Protein AF-A0A0R3PF23-F1 (afdb_monomer_lite)

Sequence (185 aa):
MGGIADYIHELRRAACEELWNVGVIRLANSIKLSGIKKDTVTMHSVALAGHIGPDGTCKGITYSDQFGSWHEVIVQATTKISLKQMKASADTENDQIHMPGGLVCKWSAETCIDFEAGEAYWRKVPINRCSPQRHAVIYEGLAVILNTTHEDPLQPPSIIHTVVQDDKVFALRRTGPYQGCAIPA

Secondary structure (DSSP, 8-state):
------------HHHHHHHHHHSEEE-GGG-EEE-PPTTEEEEEEEEEESEE-TTS-EE-EEEEETTEEEEEE-EEEEEEEEE-----EEETTTTEEE-TTS-EEEGGG-EEEETTTEEEE-------TT-GGG---S--S--EEEEE--SSTTSPPEEEEEEEETTEEEEEE--S---S-----

Organism: Angiostrongylus costaricensis (NCBI:txid334426)

pLDDT: mean 83.04, std 11.9, range [41.88, 95.31]

Structure (mmCIF, N/CA/C/O backbone):
data_AF-A0A0R3PF23-F1
#
_entry.id   AF-A0A0R3PF23-F1
#
loop_
_atom_site.group_PDB
_atom_site.id
_atom_site.type_symbol
_atom_site.label_atom_id
_atom_site.label_alt_id
_atom_site.label_comp_id
_atom_site.label_asym_id
_atom_site.label_entity_id
_atom_site.label_seq_id
_atom_site.pdbx_PDB_ins_code
_atom_site.Cartn_x
_atom_site.Cartn_y
_atom_site.Cartn_z
_atom_site.occupancy
_atom_site.B_iso_or_equiv
_atom_site.auth_seq_id
_atom_site.auth_comp_id
_atom_site.auth_asym_id
_atom_site.auth_atom_id
_atom_site.pdbx_PDB_model_num
ATOM 1 N N . MET A 1 1 ? 32.614 0.980 -19.969 1.00 44.72 1 MET A N 1
ATOM 2 C CA . MET A 1 1 ? 32.469 0.643 -18.536 1.00 44.72 1 MET A CA 1
ATOM 3 C C . MET A 1 1 ? 31.004 0.331 -18.295 1.00 44.72 1 MET A C 1
ATOM 5 O O . MET A 1 1 ? 30.180 1.161 -18.648 1.00 44.72 1 MET A O 1
ATOM 9 N N . GLY A 1 2 ? 30.680 -0.866 -17.805 1.00 62.19 2 GLY A N 1
ATOM 10 C CA . GLY A 1 2 ? 29.320 -1.204 -17.372 1.00 62.19 2 GLY A CA 1
ATOM 11 C C . GLY A 1 2 ? 29.137 -0.825 -15.904 1.00 62.19 2 GLY A C 1
ATOM 12 O O . GLY A 1 2 ? 30.072 -0.986 -15.122 1.00 62.19 2 GLY A O 1
ATOM 13 N N . GLY A 1 3 ? 27.970 -0.292 -15.549 1.00 72.81 3 GLY A N 1
ATOM 14 C CA . GLY A 1 3 ? 27.576 -0.020 -14.167 1.00 72.81 3 GLY A CA 1
ATOM 15 C C . GLY A 1 3 ? 26.495 -1.003 -13.732 1.00 72.81 3 GLY A C 1
ATOM 16 O O . GLY A 1 3 ? 25.624 -1.343 -14.530 1.00 72.81 3 GLY A O 1
ATOM 17 N N . ILE A 1 4 ? 26.558 -1.464 -12.485 1.00 81.44 4 ILE A N 1
ATOM 18 C CA . ILE A 1 4 ? 25.478 -2.219 -11.844 1.00 81.44 4 ILE A CA 1
ATOM 19 C C . ILE A 1 4 ? 24.974 -1.362 -10.691 1.00 81.44 4 ILE A C 1
ATOM 21 O O . ILE A 1 4 ? 25.773 -0.876 -9.891 1.00 81.44 4 ILE A O 1
ATOM 25 N N . ALA A 1 5 ? 23.662 -1.184 -10.620 1.00 83.94 5 ALA A N 1
ATOM 26 C CA . ALA A 1 5 ? 22.991 -0.502 -9.529 1.00 83.94 5 ALA A CA 1
ATOM 27 C C . ALA A 1 5 ? 21.798 -1.346 -9.077 1.00 83.94 5 ALA A C 1
ATOM 29 O O . ALA A 1 5 ? 21.119 -1.958 -9.902 1.00 83.94 5 ALA A O 1
ATOM 30 N N . ASP A 1 6 ? 21.559 -1.359 -7.770 1.00 84.62 6 ASP A N 1
ATOM 31 C CA . ASP A 1 6 ? 20.376 -1.946 -7.150 1.00 84.62 6 ASP A CA 1
ATOM 32 C C . ASP A 1 6 ? 19.778 -0.901 -6.207 1.00 84.62 6 ASP A C 1
ATOM 34 O O . ASP A 1 6 ? 20.505 -0.236 -5.463 1.00 84.62 6 ASP A O 1
ATOM 38 N N . TYR A 1 7 ? 18.469 -0.695 -6.294 1.00 83.94 7 TYR A N 1
ATOM 39 C CA . TYR A 1 7 ? 17.755 0.280 -5.483 1.00 83.94 7 TYR A CA 1
ATOM 40 C C . TYR A 1 7 ? 16.268 -0.063 -5.386 1.00 83.94 7 TYR A C 1
ATOM 42 O O . TYR A 1 7 ? 15.670 -0.670 -6.276 1.00 83.94 7 TYR A O 1
ATOM 50 N N . ILE A 1 8 ? 15.655 0.377 -4.288 1.00 84.75 8 ILE A N 1
ATOM 51 C CA . ILE A 1 8 ? 14.213 0.271 -4.073 1.00 84.75 8 ILE A CA 1
ATOM 52 C C . ILE A 1 8 ? 13.533 1.437 -4.787 1.00 84.75 8 ILE A C 1
ATOM 54 O O . ILE A 1 8 ? 13.922 2.592 -4.623 1.00 84.75 8 ILE A O 1
ATOM 58 N N . HIS A 1 9 ? 12.506 1.130 -5.576 1.00 84.25 9 HIS A N 1
ATOM 59 C CA . HIS A 1 9 ? 11.670 2.138 -6.212 1.00 84.25 9 HIS A CA 1
ATOM 60 C C . HIS A 1 9 ? 10.389 2.341 -5.398 1.00 84.25 9 HIS A C 1
ATOM 62 O O . HIS A 1 9 ? 9.553 1.440 -5.327 1.00 84.25 9 HIS A O 1
ATOM 68 N N . GLU A 1 10 ? 10.249 3.515 -4.786 1.00 84.50 10 GLU A N 1
ATOM 69 C CA . GLU A 1 10 ? 9.059 3.885 -4.014 1.00 84.50 10 GLU A CA 1
ATOM 70 C C . GLU A 1 10 ? 7.852 4.119 -4.935 1.00 84.50 10 GLU A C 1
ATOM 72 O O . GLU A 1 10 ? 7.908 4.881 -5.907 1.00 84.50 10 GLU A O 1
ATOM 77 N N . LEU A 1 11 ? 6.733 3.477 -4.607 1.00 85.38 11 LEU A N 1
ATOM 78 C CA . LEU A 1 11 ? 5.456 3.575 -5.296 1.00 85.38 11 LEU A CA 1
ATOM 79 C C . LEU A 1 11 ? 4.483 4.432 -4.499 1.00 85.38 11 LEU A C 1
ATOM 81 O O . LEU A 1 11 ? 3.795 3.974 -3.592 1.00 85.38 11 LEU A O 1
ATOM 85 N N . ARG A 1 12 ? 4.280 5.661 -4.962 1.00 88.75 12 ARG A N 1
ATOM 86 C CA . ARG A 1 12 ? 3.231 6.537 -4.425 1.00 88.75 12 ARG A CA 1
ATOM 87 C C . ARG A 1 12 ? 1.868 5.828 -4.372 1.00 88.75 12 ARG A C 1
ATOM 89 O O . ARG A 1 12 ? 1.548 5.017 -5.244 1.00 88.75 12 ARG A O 1
ATOM 96 N N . ARG A 1 13 ? 1.016 6.234 -3.421 1.00 91.25 13 ARG A N 1
ATOM 97 C CA . ARG A 1 13 ? -0.326 5.669 -3.159 1.00 91.25 13 ARG A CA 1
ATOM 98 C C . ARG A 1 13 ? -1.098 5.275 -4.415 1.00 91.25 13 ARG A C 1
ATOM 100 O O . ARG A 1 13 ? -1.562 4.148 -4.500 1.00 91.25 13 ARG A O 1
ATOM 107 N N . ALA A 1 14 ? -1.217 6.181 -5.385 1.00 91.62 14 ALA A N 1
ATOM 108 C CA . ALA A 1 14 ? -1.987 5.931 -6.603 1.00 91.62 14 ALA A CA 1
ATOM 109 C C . ALA A 1 14 ? -1.444 4.743 -7.421 1.00 91.62 14 ALA A C 1
ATOM 111 O O . ALA A 1 14 ? -2.222 3.925 -7.903 1.00 91.62 14 ALA A O 1
ATOM 112 N N . ALA A 1 15 ? -0.119 4.617 -7.537 1.00 91.38 15 ALA A N 1
ATOM 113 C CA . ALA A 1 15 ? 0.517 3.499 -8.228 1.00 91.38 15 ALA A CA 1
ATOM 114 C C . ALA A 1 15 ? 0.370 2.192 -7.436 1.00 91.38 15 ALA A C 1
ATOM 116 O O . ALA A 1 15 ? 0.102 1.148 -8.026 1.00 91.38 15 ALA A O 1
ATOM 117 N N . CYS A 1 16 ? 0.480 2.248 -6.104 1.00 91.56 16 CYS A N 1
ATOM 118 C CA . CYS A 1 16 ? 0.229 1.091 -5.245 1.00 91.56 16 CYS A CA 1
ATOM 119 C C . CYS A 1 16 ? -1.236 0.620 -5.338 1.00 91.56 16 CYS A C 1
ATOM 121 O O . CYS A 1 16 ? -1.499 -0.574 -5.466 1.00 91.56 16 CYS A O 1
ATOM 123 N N . GLU A 1 17 ? -2.203 1.541 -5.368 1.00 92.25 17 GLU A N 1
ATOM 124 C CA . GLU A 1 17 ? -3.622 1.218 -5.544 1.00 92.25 17 GLU A CA 1
ATOM 125 C C . GLU A 1 17 ? -3.941 0.684 -6.948 1.00 92.25 17 GLU A C 1
ATOM 127 O O . GLU A 1 17 ? -4.754 -0.232 -7.075 1.00 92.25 17 GLU A O 1
ATOM 132 N N . GLU A 1 18 ? -3.317 1.208 -8.006 1.00 92.81 18 GLU A N 1
ATOM 133 C CA . GLU A 1 18 ? -3.457 0.652 -9.358 1.00 92.81 18 GLU A CA 1
ATOM 134 C C . GLU A 1 18 ? -2.885 -0.769 -9.427 1.00 92.81 18 GLU A C 1
ATOM 136 O O . GLU A 1 18 ? -3.543 -1.681 -9.934 1.00 92.81 18 GLU A O 1
ATOM 141 N N . LEU A 1 19 ? -1.710 -0.988 -8.837 1.00 93.12 19 LEU A N 1
ATOM 142 C CA . LEU A 1 19 ? -1.103 -2.308 -8.733 1.00 93.12 19 LEU A CA 1
ATOM 143 C C . LEU A 1 19 ? -1.991 -3.269 -7.932 1.00 93.12 19 LEU A C 1
ATOM 145 O O . LEU A 1 19 ? -2.198 -4.405 -8.353 1.00 93.12 19 LEU A O 1
ATOM 149 N N . TRP A 1 20 ? -2.580 -2.806 -6.829 1.00 92.94 20 TRP A N 1
ATOM 150 C CA . TRP A 1 20 ? -3.479 -3.598 -5.994 1.00 92.94 20 TRP A CA 1
ATOM 151 C C . TRP A 1 20 ? -4.795 -3.957 -6.693 1.00 92.94 20 TRP A C 1
ATOM 153 O O . TRP A 1 20 ? -5.266 -5.088 -6.584 1.00 92.94 20 TRP A O 1
ATOM 163 N N . ASN A 1 21 ? -5.423 -3.014 -7.395 1.00 93.25 21 ASN A N 1
ATOM 164 C CA . ASN A 1 21 ? -6.754 -3.219 -7.970 1.00 93.25 21 ASN A CA 1
ATOM 165 C C . ASN A 1 21 ? -6.714 -3.832 -9.373 1.00 93.25 21 ASN A C 1
ATOM 167 O O . ASN A 1 21 ? -7.581 -4.634 -9.710 1.00 93.25 21 ASN A O 1
ATOM 171 N N . VAL A 1 22 ? -5.720 -3.457 -10.182 1.00 94.81 22 VAL A N 1
ATOM 172 C CA . VAL A 1 22 ? -5.630 -3.799 -11.611 1.00 94.81 22 VAL A CA 1
ATOM 173 C C . VAL A 1 22 ? -4.498 -4.793 -11.891 1.00 94.81 22 VAL A C 1
ATOM 175 O O . VAL A 1 22 ? -4.526 -5.481 -12.909 1.00 94.81 22 VAL A O 1
ATOM 178 N N . GLY A 1 23 ? -3.499 -4.905 -11.008 1.00 93.44 23 GLY A N 1
ATOM 179 C CA . GLY A 1 23 ? -2.324 -5.750 -11.248 1.00 93.44 23 GLY A CA 1
ATOM 180 C C . GLY A 1 23 ? -1.372 -5.152 -12.285 1.00 93.44 23 GLY A C 1
ATOM 181 O O . GLY A 1 23 ? -0.738 -5.891 -13.044 1.00 93.44 23 GLY A O 1
ATOM 182 N N . VAL A 1 24 ? -1.320 -3.817 -12.363 1.00 92.69 24 VAL A N 1
ATOM 183 C CA . VAL A 1 24 ? -0.513 -3.053 -13.322 1.00 92.69 24 VAL A CA 1
ATOM 184 C C . VAL A 1 24 ? 0.416 -2.101 -12.583 1.00 92.69 24 VAL A C 1
ATOM 186 O O . VAL A 1 24 ? -0.001 -1.415 -11.659 1.00 92.69 24 VAL A O 1
ATOM 189 N N . ILE A 1 25 ? 1.662 -2.018 -13.041 1.00 91.19 25 ILE A N 1
ATOM 190 C CA . ILE A 1 25 ? 2.637 -1.022 -12.597 1.00 91.19 25 ILE A CA 1
ATOM 191 C C . ILE A 1 25 ? 3.271 -0.360 -13.818 1.00 91.19 25 ILE A C 1
ATOM 193 O O . ILE A 1 25 ? 3.543 -1.010 -14.833 1.00 91.19 25 ILE A O 1
ATOM 197 N N . ARG A 1 26 ? 3.491 0.950 -13.723 1.00 88.75 26 ARG A N 1
ATOM 198 C CA . ARG A 1 26 ? 4.237 1.718 -14.718 1.00 88.75 26 ARG A CA 1
ATOM 199 C C . ARG A 1 26 ? 5.574 2.118 -14.123 1.00 88.75 26 ARG A C 1
ATOM 201 O O . ARG A 1 26 ? 5.608 2.789 -13.098 1.00 88.75 26 ARG A O 1
ATOM 208 N N . LEU A 1 27 ? 6.649 1.693 -14.769 1.00 83.12 27 LEU A N 1
ATOM 209 C CA . LEU A 1 27 ? 8.001 2.131 -14.445 1.00 83.12 27 LEU A CA 1
ATOM 210 C C . LEU A 1 27 ? 8.339 3.377 -15.274 1.00 83.12 27 LEU A C 1
ATOM 212 O O . LEU A 1 27 ? 7.584 3.761 -16.178 1.00 83.12 27 LEU A O 1
ATOM 216 N N . ALA A 1 28 ? 9.474 4.011 -14.974 1.00 68.19 28 ALA A N 1
ATOM 217 C CA . ALA A 1 28 ? 9.985 5.116 -15.779 1.00 68.19 28 ALA A CA 1
ATOM 218 C C . ALA A 1 28 ? 10.010 4.745 -17.280 1.00 68.19 28 ALA A C 1
ATOM 220 O O . ALA A 1 28 ? 10.210 3.586 -17.645 1.00 68.19 28 ALA A O 1
ATOM 221 N N . ASN A 1 29 ? 9.782 5.737 -18.148 1.00 63.81 29 ASN A N 1
ATOM 222 C CA . ASN A 1 29 ? 9.778 5.603 -19.614 1.00 63.81 29 ASN A CA 1
ATOM 223 C C . ASN A 1 29 ? 8.621 4.783 -20.218 1.00 63.81 29 ASN A C 1
ATOM 225 O O . ASN A 1 29 ? 8.766 4.174 -21.274 1.00 63.81 29 ASN A O 1
ATOM 229 N N . SER A 1 30 ? 7.433 4.834 -19.604 1.00 69.06 30 SER A N 1
ATOM 230 C CA . SER A 1 30 ? 6.189 4.237 -20.139 1.00 69.06 30 SER A CA 1
ATOM 231 C C . SER A 1 30 ? 6.173 2.705 -20.191 1.00 69.06 30 SER A C 1
ATOM 233 O O . SER A 1 30 ? 5.299 2.114 -20.829 1.00 69.06 30 SER A O 1
ATOM 235 N N . ILE A 1 31 ? 7.102 2.045 -19.497 1.00 83.75 31 ILE A N 1
ATOM 236 C CA . ILE A 1 31 ? 7.134 0.586 -19.397 1.00 83.75 31 ILE A CA 1
ATOM 237 C C . ILE A 1 31 ? 5.976 0.147 -18.508 1.00 83.75 31 ILE A C 1
ATOM 239 O O . ILE A 1 31 ? 5.939 0.443 -17.313 1.00 83.75 31 ILE A O 1
ATOM 243 N N . LYS A 1 32 ? 5.021 -0.563 -19.105 1.00 90.44 32 LYS A N 1
ATOM 244 C CA . LYS A 1 32 ? 3.849 -1.099 -18.417 1.00 90.44 32 LYS A CA 1
ATOM 245 C C . LYS A 1 32 ? 4.040 -2.590 -18.174 1.00 90.44 32 LYS A C 1
ATOM 247 O O . LYS A 1 32 ? 4.035 -3.373 -19.121 1.00 90.44 32 LYS A O 1
ATOM 252 N N . LEU A 1 33 ? 4.135 -2.981 -16.909 1.00 91.12 33 LEU A N 1
ATOM 253 C CA . LEU A 1 33 ? 4.066 -4.379 -16.495 1.00 91.12 33 LEU A CA 1
ATOM 254 C C . LEU A 1 33 ? 2.642 -4.681 -16.028 1.00 91.12 33 LEU A C 1
ATOM 256 O O . LEU A 1 33 ? 2.007 -3.863 -15.362 1.00 91.12 33 LEU A O 1
ATOM 260 N N . SER A 1 34 ? 2.117 -5.838 -16.417 1.00 92.38 34 SER A N 1
ATOM 261 C CA . SER A 1 34 ? 0.733 -6.236 -16.143 1.00 92.38 34 SER A CA 1
ATOM 262 C C . SER A 1 34 ? 0.649 -7.702 -15.737 1.00 92.38 34 SER A C 1
ATOM 264 O O . SER A 1 34 ? 1.592 -8.460 -15.954 1.00 92.38 34 SER A O 1
ATOM 266 N N . GLY A 1 35 ? -0.478 -8.096 -15.141 1.00 89.56 35 GLY A N 1
ATOM 267 C CA . GLY A 1 35 ? -0.682 -9.463 -14.660 1.00 89.56 35 GLY A CA 1
ATOM 268 C C . GLY A 1 35 ? -0.001 -9.748 -13.320 1.00 89.56 35 GLY A C 1
ATOM 269 O O . GLY A 1 35 ? 0.225 -10.911 -12.987 1.00 89.56 35 GLY A O 1
ATOM 270 N N . ILE A 1 36 ? 0.325 -8.707 -12.547 1.00 92.19 36 ILE A N 1
ATOM 271 C CA . ILE A 1 36 ? 0.874 -8.866 -11.200 1.00 92.19 36 ILE A CA 1
ATOM 272 C C . ILE A 1 36 ? -0.238 -9.360 -10.273 1.00 92.19 36 ILE A C 1
ATOM 274 O O . ILE A 1 36 ? -1.293 -8.735 -10.167 1.00 92.19 36 ILE A O 1
ATOM 278 N N . LYS A 1 37 ? -0.012 -10.497 -9.613 1.00 91.12 37 LYS A N 1
ATOM 279 C CA . LYS A 1 37 ? -0.983 -11.102 -8.696 1.00 91.12 37 LYS A CA 1
ATOM 280 C C . LYS A 1 37 ? -0.744 -10.628 -7.263 1.00 91.12 37 LYS A C 1
ATOM 282 O O . LYS A 1 37 ? 0.394 -10.412 -6.848 1.00 91.12 37 LYS A O 1
ATOM 287 N N . LYS A 1 38 ? -1.827 -10.515 -6.497 1.00 91.31 38 LYS A N 1
ATOM 288 C CA . LYS A 1 38 ? -1.773 -10.281 -5.047 1.00 91.31 38 LYS A CA 1
ATOM 289 C C . LYS A 1 38 ? -1.098 -11.453 -4.344 1.00 91.31 38 LYS A C 1
ATOM 291 O O . LYS A 1 38 ? -1.207 -12.582 -4.814 1.00 91.31 38 LYS A O 1
ATOM 296 N N . ASP A 1 39 ? -0.418 -11.155 -3.243 1.00 89.50 39 ASP A N 1
ATOM 297 C CA . ASP A 1 39 ? 0.288 -12.118 -2.391 1.00 89.50 39 ASP A CA 1
ATOM 298 C C . ASP A 1 39 ? 1.329 -12.949 -3.147 1.00 89.50 39 ASP A C 1
ATOM 300 O O . ASP A 1 39 ? 1.584 -14.113 -2.839 1.00 89.50 39 ASP A O 1
ATOM 304 N N . THR A 1 40 ? 1.951 -12.341 -4.160 1.00 87.06 40 THR A N 1
ATOM 305 C CA . THR A 1 40 ? 3.016 -12.972 -4.938 1.00 87.06 40 THR A CA 1
ATOM 306 C C . THR A 1 40 ? 4.230 -12.068 -5.068 1.00 87.06 40 THR A C 1
ATOM 308 O O . THR A 1 40 ? 4.152 -10.840 -4.978 1.00 87.06 40 THR A O 1
ATOM 311 N N . VAL A 1 41 ? 5.368 -12.714 -5.312 1.00 91.06 41 VAL A N 1
ATOM 312 C CA . VAL A 1 41 ? 6.592 -12.064 -5.764 1.00 91.06 41 VAL A CA 1
ATOM 313 C C . VAL A 1 41 ? 6.797 -12.452 -7.220 1.00 91.06 41 VAL A C 1
ATOM 315 O O . VAL A 1 41 ? 6.840 -13.636 -7.548 1.00 91.06 41 VAL A O 1
ATOM 318 N N . THR A 1 42 ? 6.918 -11.463 -8.097 1.00 91.69 42 THR A N 1
ATOM 319 C CA . THR A 1 42 ? 7.171 -11.674 -9.527 1.00 91.69 42 THR A CA 1
ATOM 320 C C . THR A 1 42 ? 8.470 -10.997 -9.933 1.00 91.69 42 THR A C 1
ATOM 322 O O . THR A 1 42 ? 8.864 -9.994 -9.335 1.00 91.69 42 THR A O 1
ATOM 325 N N . MET A 1 43 ? 9.147 -11.554 -10.936 1.00 92.00 43 MET A N 1
ATOM 326 C CA . MET A 1 43 ? 10.347 -10.956 -11.513 1.00 92.00 43 MET A CA 1
ATOM 327 C C . MET A 1 43 ? 10.137 -10.684 -12.995 1.00 92.00 43 MET A C 1
ATOM 329 O O . MET A 1 43 ? 9.628 -11.547 -13.707 1.00 92.00 43 MET A O 1
ATOM 333 N N . HIS A 1 44 ? 10.557 -9.508 -13.456 1.00 90.38 44 HIS A N 1
ATOM 334 C CA . HIS A 1 44 ? 10.442 -9.096 -14.855 1.00 90.38 44 HIS A CA 1
ATOM 335 C C . HIS A 1 44 ? 11.757 -8.502 -15.336 1.00 90.38 44 HIS A C 1
ATOM 337 O O . HIS A 1 44 ? 12.343 -7.663 -14.652 1.00 90.38 44 HIS A O 1
ATOM 343 N N . SER A 1 45 ? 12.201 -8.910 -16.522 1.00 89.75 45 SER A N 1
ATOM 344 C CA . SER A 1 45 ? 13.334 -8.282 -17.201 1.00 89.75 45 SER A CA 1
ATOM 345 C C . SER A 1 45 ? 12.816 -7.199 -18.144 1.00 89.75 45 SER A C 1
ATOM 347 O O . SER A 1 45 ? 11.929 -7.461 -18.956 1.00 89.75 45 SER A O 1
ATOM 349 N N . VAL A 1 46 ? 13.331 -5.977 -18.011 1.00 88.75 46 VAL A N 1
ATOM 350 C CA . VAL A 1 46 ? 12.894 -4.808 -18.786 1.00 88.75 46 VAL A CA 1
ATOM 351 C C . VAL A 1 46 ? 14.089 -3.988 -19.259 1.00 88.75 46 VAL A C 1
ATOM 353 O O . VAL A 1 46 ? 15.083 -3.859 -18.548 1.00 88.75 46 VAL A O 1
ATOM 356 N N . ALA A 1 47 ? 13.990 -3.396 -20.449 1.00 88.62 47 ALA A N 1
ATOM 357 C CA . ALA A 1 47 ? 14.937 -2.384 -20.907 1.00 88.62 47 ALA A CA 1
ATOM 358 C C . ALA A 1 47 ? 14.428 -0.999 -20.478 1.00 88.62 47 ALA A C 1
ATOM 360 O O . ALA A 1 47 ? 13.465 -0.498 -21.050 1.00 88.62 47 ALA A O 1
ATOM 361 N N . LEU A 1 48 ? 15.052 -0.399 -19.460 1.00 87.69 48 LEU A N 1
ATOM 362 C CA . LEU A 1 48 ? 14.731 0.950 -18.974 1.00 87.69 48 LEU A CA 1
ATOM 363 C C . LEU A 1 48 ? 15.144 2.034 -19.974 1.00 87.69 48 LEU A C 1
ATOM 365 O O . LEU A 1 48 ? 14.521 3.094 -20.039 1.00 87.69 48 LEU A O 1
ATOM 369 N N . ALA A 1 49 ? 16.197 1.767 -20.746 1.00 89.81 49 ALA A N 1
ATOM 370 C CA . ALA A 1 49 ? 16.707 2.649 -21.781 1.00 89.81 49 ALA A CA 1
ATOM 371 C C . ALA A 1 49 ? 17.376 1.855 -22.902 1.00 89.81 49 ALA A C 1
ATOM 373 O O . ALA A 1 49 ? 17.949 0.788 -22.677 1.00 89.81 49 ALA A O 1
ATOM 374 N N . GLY A 1 50 ? 17.333 2.419 -24.105 1.00 89.62 50 GLY A N 1
ATOM 375 C CA . GLY A 1 50 ? 17.872 1.806 -25.308 1.00 89.62 50 GLY A CA 1
ATOM 376 C C . GLY A 1 50 ? 16.976 0.690 -25.840 1.00 89.62 50 GLY A C 1
ATOM 377 O O . GLY A 1 50 ? 15.930 0.369 -25.275 1.00 89.62 50 GLY A O 1
ATOM 378 N N . HIS A 1 51 ? 17.370 0.119 -26.969 1.00 89.06 51 HIS A N 1
ATOM 379 C CA . HIS A 1 51 ? 16.634 -0.951 -27.629 1.00 89.06 51 HIS A CA 1
ATOM 380 C C . HIS A 1 51 ? 17.593 -2.020 -28.143 1.00 89.06 51 HIS A C 1
ATOM 382 O O . HIS A 1 51 ? 18.656 -1.697 -28.677 1.00 89.06 51 HIS A O 1
ATOM 388 N N . ILE A 1 52 ? 17.178 -3.277 -27.996 1.00 87.56 52 ILE A N 1
ATOM 389 C CA . ILE A 1 52 ? 17.814 -4.434 -28.618 1.00 87.56 52 ILE A CA 1
ATOM 390 C C . ILE A 1 52 ? 16.794 -5.007 -29.597 1.00 87.56 52 ILE A C 1
ATOM 392 O O . ILE A 1 52 ? 15.747 -5.510 -29.183 1.00 87.56 52 ILE A O 1
ATOM 396 N N . GLY A 1 53 ? 17.087 -4.865 -30.884 1.00 86.19 53 GLY A N 1
ATOM 397 C CA . GLY A 1 53 ? 16.298 -5.408 -31.972 1.00 86.19 53 GLY A CA 1
ATOM 398 C C . GLY A 1 53 ? 16.424 -6.933 -32.057 1.00 86.19 53 GLY A C 1
ATOM 399 O O . GLY A 1 53 ? 17.422 -7.512 -31.617 1.00 86.19 53 GLY A O 1
ATOM 400 N N . PRO A 1 54 ? 15.424 -7.613 -32.639 1.00 86.81 54 PRO A N 1
ATOM 401 C CA . PRO A 1 54 ? 15.433 -9.069 -32.809 1.00 86.81 54 PRO A CA 1
ATOM 402 C C . PRO A 1 54 ? 16.529 -9.565 -33.767 1.00 86.81 54 PRO A C 1
ATOM 404 O O . PRO A 1 54 ? 16.886 -10.737 -33.744 1.00 86.81 54 PRO A O 1
ATOM 407 N N . ASP A 1 55 ? 17.069 -8.674 -34.592 1.00 92.00 55 ASP A N 1
ATOM 408 C CA . ASP A 1 55 ? 18.192 -8.889 -35.507 1.00 92.00 55 ASP A CA 1
ATOM 409 C C . ASP A 1 55 ? 19.566 -8.701 -34.836 1.00 92.00 55 ASP A C 1
ATOM 411 O O . ASP A 1 55 ? 20.599 -8.769 -35.499 1.00 92.00 55 ASP A O 1
ATOM 415 N N . GLY A 1 56 ? 19.593 -8.455 -33.522 1.00 84.50 56 GLY A N 1
ATOM 416 C CA . GLY A 1 56 ? 20.812 -8.170 -32.772 1.00 84.50 56 GLY A CA 1
ATOM 417 C C . GLY A 1 56 ? 21.287 -6.722 -32.895 1.00 84.50 56 GLY A C 1
ATOM 418 O O . GLY A 1 56 ? 22.360 -6.398 -32.384 1.00 84.50 56 GLY A O 1
ATOM 419 N N . THR A 1 57 ? 20.516 -5.834 -33.538 1.00 91.25 57 THR A N 1
ATOM 420 C CA . THR A 1 57 ? 20.844 -4.405 -33.556 1.00 91.25 57 THR A CA 1
ATOM 421 C C . THR A 1 57 ? 20.642 -3.781 -32.182 1.00 91.25 57 THR A C 1
ATOM 423 O O . THR A 1 57 ? 19.637 -3.990 -31.509 1.00 91.25 57 THR A O 1
ATOM 426 N N . CYS A 1 58 ? 21.610 -2.978 -31.759 1.00 89.88 58 CYS A N 1
ATOM 427 C CA . CYS A 1 58 ? 21.590 -2.299 -30.473 1.00 89.88 58 CYS A CA 1
ATOM 428 C C . CYS A 1 58 ? 21.588 -0.792 -30.703 1.00 89.88 58 CYS A C 1
ATOM 430 O O . CYS A 1 58 ? 22.478 -0.259 -31.364 1.00 89.88 58 CYS A O 1
ATOM 432 N N . LYS A 1 59 ? 20.601 -0.096 -30.135 1.00 92.62 59 LYS A N 1
ATOM 433 C CA . LYS A 1 59 ? 20.541 1.366 -30.149 1.00 92.62 59 LYS A CA 1
ATOM 434 C C . LYS A 1 59 ? 20.540 1.889 -28.721 1.00 92.62 59 LYS A C 1
ATOM 436 O O . LYS A 1 59 ? 19.541 1.770 -28.011 1.00 92.62 59 LYS A O 1
ATOM 441 N N . GLY A 1 60 ? 21.668 2.465 -28.319 1.00 92.19 60 GLY A N 1
ATOM 442 C CA . GLY A 1 60 ? 21.792 3.163 -27.047 1.00 92.19 60 GLY A CA 1
ATOM 443 C C . GLY A 1 60 ? 21.071 4.511 -27.063 1.00 92.19 60 GLY A C 1
ATOM 444 O O . GLY A 1 60 ? 20.893 5.127 -28.115 1.00 92.19 60 GLY A O 1
ATOM 445 N N . ILE A 1 61 ? 20.660 4.975 -25.887 1.00 91.81 61 ILE A N 1
ATOM 446 C CA . ILE A 1 61 ? 20.136 6.331 -25.673 1.00 91.81 61 ILE A CA 1
ATOM 447 C C . ILE A 1 61 ? 20.815 6.957 -24.453 1.00 91.81 61 ILE A C 1
ATOM 449 O O . ILE A 1 61 ? 21.563 6.292 -23.736 1.00 91.81 61 ILE A O 1
ATOM 453 N N . THR A 1 62 ? 20.553 8.238 -24.206 1.00 91.88 62 THR A N 1
ATOM 454 C CA . THR A 1 62 ? 20.924 8.863 -22.934 1.00 91.88 62 THR A CA 1
ATOM 455 C C . THR A 1 62 ? 19.995 8.371 -21.828 1.00 91.88 62 THR A C 1
ATOM 457 O O . THR A 1 62 ? 18.774 8.444 -21.969 1.00 91.88 62 THR A O 1
ATOM 460 N N . TYR A 1 63 ? 20.574 7.897 -20.730 1.00 88.19 63 TYR A N 1
ATOM 461 C CA . TYR A 1 63 ? 19.862 7.512 -19.517 1.00 88.19 63 TYR A CA 1
ATOM 462 C C . TYR A 1 63 ? 20.435 8.272 -18.326 1.00 88.19 63 TYR A C 1
ATOM 464 O O . TYR A 1 63 ? 21.653 8.393 -18.190 1.00 88.19 63 TYR A O 1
ATOM 472 N N . SER A 1 64 ? 19.549 8.757 -17.466 1.00 87.44 64 SER A N 1
ATOM 473 C CA . SER A 1 64 ? 19.906 9.488 -16.259 1.00 87.44 64 SER A CA 1
ATOM 474 C C . SER A 1 64 ? 19.068 8.981 -15.099 1.00 87.44 64 SER A C 1
ATOM 476 O O . SER A 1 64 ? 17.853 8.827 -15.229 1.00 87.44 64 SER A O 1
ATOM 478 N N . ASP A 1 65 ? 19.714 8.766 -13.962 1.00 83.75 65 ASP A N 1
ATOM 479 C CA . ASP A 1 65 ? 19.062 8.490 -12.689 1.00 83.75 65 ASP A CA 1
ATOM 480 C C . ASP A 1 65 ? 19.768 9.243 -11.551 1.00 83.75 65 ASP A C 1
ATOM 482 O O . ASP A 1 65 ? 20.598 10.125 -11.782 1.00 83.75 65 ASP A O 1
ATOM 486 N N . GLN A 1 66 ? 19.414 8.931 -10.305 1.00 81.69 66 GLN A N 1
ATOM 487 C CA . GLN A 1 66 ? 19.977 9.587 -9.123 1.00 81.69 66 GLN A CA 1
ATOM 488 C C . GLN A 1 66 ? 21.491 9.376 -8.939 1.00 81.69 66 GLN A C 1
ATOM 490 O O . GLN A 1 66 ? 22.104 10.072 -8.133 1.00 81.69 66 GLN A O 1
ATOM 495 N N . PHE A 1 67 ? 22.099 8.428 -9.655 1.00 83.19 67 PHE A N 1
ATOM 496 C CA . PHE A 1 67 ? 23.515 8.087 -9.542 1.00 83.19 67 PHE A CA 1
ATOM 497 C C . PHE A 1 67 ? 24.366 8.669 -10.672 1.00 83.19 67 PHE A C 1
ATOM 499 O O . PHE A 1 67 ? 25.594 8.632 -10.588 1.00 83.19 67 PHE A O 1
ATOM 506 N N . GLY A 1 68 ? 23.752 9.221 -11.720 1.00 87.00 68 GLY A N 1
ATOM 507 C CA . GLY A 1 68 ? 24.496 9.842 -12.805 1.00 87.00 68 GLY A CA 1
ATOM 508 C C . GLY A 1 68 ? 23.741 9.912 -14.121 1.00 87.00 68 GLY A C 1
ATOM 509 O O . GLY A 1 68 ? 22.528 9.736 -14.206 1.00 87.00 68 GLY A O 1
ATOM 510 N N . SER A 1 69 ? 24.489 10.233 -15.171 1.00 90.88 69 SER A N 1
ATOM 511 C CA . SER A 1 69 ? 24.001 10.267 -16.546 1.00 90.88 69 SER A CA 1
ATOM 512 C C . SER A 1 69 ? 24.992 9.564 -17.456 1.00 90.88 69 SER A C 1
ATOM 514 O O . SER A 1 69 ? 26.202 9.761 -17.343 1.00 90.88 69 SER A O 1
ATOM 516 N N . TRP A 1 70 ? 24.467 8.757 -18.366 1.00 91.06 70 TRP A N 1
ATOM 517 C CA . TRP A 1 70 ? 25.234 7.965 -19.312 1.00 91.06 70 TRP A CA 1
ATOM 518 C C . TRP A 1 70 ? 24.670 8.168 -20.714 1.00 91.06 70 TRP A C 1
ATOM 520 O O . TRP A 1 70 ? 23.456 8.247 -20.902 1.00 91.06 70 TRP A O 1
ATOM 530 N N . HIS A 1 71 ? 25.556 8.241 -21.701 1.00 93.62 71 HIS A N 1
ATOM 531 C CA . HIS A 1 71 ? 25.206 8.444 -23.105 1.00 93.62 71 HIS A CA 1
ATOM 532 C C . HIS A 1 71 ? 25.437 7.164 -23.908 1.00 93.62 71 HIS A C 1
ATOM 534 O O . HIS A 1 71 ? 26.346 6.399 -23.597 1.00 93.62 71 HIS A O 1
ATOM 540 N N . GLU A 1 72 ? 24.606 6.951 -24.933 1.00 92.31 72 GLU A N 1
ATOM 541 C CA . GLU A 1 72 ? 24.666 5.783 -25.828 1.00 92.31 72 GLU A CA 1
ATOM 542 C C . GLU A 1 72 ? 24.620 4.428 -25.095 1.00 92.31 72 GLU A C 1
ATOM 544 O O . GLU A 1 72 ? 25.262 3.458 -25.495 1.00 92.31 72 GLU A O 1
ATOM 549 N N . VAL A 1 73 ? 23.813 4.332 -24.033 1.00 90.62 73 VAL A N 1
ATOM 550 C CA . VAL A 1 73 ? 23.684 3.113 -23.223 1.00 90.62 73 VAL A CA 1
ATOM 551 C C . VAL A 1 73 ? 22.378 2.368 -23.473 1.00 90.62 73 VAL A C 1
ATOM 553 O O . VAL A 1 73 ? 21.346 2.951 -23.814 1.00 90.62 73 VAL A O 1
ATOM 556 N N . ILE A 1 74 ? 22.433 1.056 -23.254 1.00 90.62 74 ILE A N 1
ATOM 557 C CA . ILE A 1 74 ? 21.264 0.200 -23.063 1.00 90.62 74 ILE A CA 1
ATOM 558 C C . ILE A 1 74 ? 21.237 -0.174 -21.586 1.00 90.62 74 ILE A C 1
ATOM 560 O O . ILE A 1 74 ? 22.227 -0.674 -21.056 1.00 90.62 74 ILE A O 1
ATOM 564 N N . VAL A 1 75 ? 20.110 0.069 -20.925 1.00 89.56 75 VAL A N 1
ATOM 565 C CA . VAL A 1 75 ? 19.938 -0.206 -19.498 1.00 89.56 75 VAL A CA 1
ATOM 566 C C . VAL A 1 75 ? 18.918 -1.315 -19.350 1.00 89.56 75 VAL A C 1
ATOM 568 O O . VAL A 1 75 ? 17.726 -1.106 -19.566 1.00 89.56 75 VAL A O 1
ATOM 571 N N . GLN A 1 76 ? 19.394 -2.501 -18.988 1.00 89.75 76 GLN A N 1
ATOM 572 C CA . GLN A 1 76 ? 18.544 -3.629 -18.632 1.00 89.75 76 GLN A CA 1
ATOM 573 C C . GLN A 1 76 ? 18.386 -3.693 -17.118 1.00 89.75 76 GLN A C 1
ATOM 575 O O . GLN A 1 76 ? 19.362 -3.584 -16.379 1.00 89.75 76 GLN A O 1
ATOM 580 N N . ALA A 1 77 ? 17.158 -3.903 -16.663 1.00 89.00 77 ALA A N 1
ATOM 581 C CA . ALA A 1 77 ? 16.832 -4.081 -15.262 1.00 89.00 77 ALA A CA 1
ATOM 582 C C . ALA A 1 77 ? 16.105 -5.406 -15.049 1.00 89.00 77 ALA A C 1
ATOM 584 O O . ALA A 1 77 ? 15.248 -5.807 -15.840 1.00 89.00 77 ALA A O 1
ATOM 585 N N . THR A 1 78 ? 16.428 -6.060 -13.937 1.00 91.75 78 THR A N 1
ATOM 586 C CA . THR A 1 78 ? 15.613 -7.142 -13.386 1.00 91.75 78 THR A CA 1
ATOM 587 C C . THR A 1 78 ? 14.815 -6.562 -12.235 1.00 91.75 78 THR A C 1
ATOM 589 O O . THR A 1 78 ? 15.370 -6.172 -11.216 1.00 91.75 78 THR A O 1
ATOM 592 N N . THR A 1 79 ? 13.505 -6.472 -12.413 1.00 90.50 79 THR A N 1
ATOM 593 C CA . THR A 1 79 ? 12.598 -5.869 -11.437 1.00 90.50 79 THR A CA 1
ATOM 594 C C . THR A 1 79 ? 11.926 -6.960 -10.623 1.00 90.50 79 THR A C 1
ATOM 596 O O . THR A 1 79 ? 11.291 -7.856 -11.178 1.00 90.50 79 THR A O 1
ATOM 599 N N . LYS A 1 80 ? 12.072 -6.892 -9.300 1.00 92.62 80 LYS A N 1
ATOM 600 C CA . LYS A 1 80 ? 11.390 -7.775 -8.352 1.00 92.62 80 LYS A CA 1
ATOM 601 C C . LYS A 1 80 ? 10.218 -7.019 -7.740 1.00 92.62 80 LYS A C 1
ATOM 603 O O . LYS A 1 80 ? 10.418 -6.056 -7.009 1.00 92.62 80 LYS A O 1
ATOM 608 N N . ILE A 1 81 ? 9.001 -7.464 -8.025 1.00 91.94 81 ILE A N 1
ATOM 609 C CA . ILE A 1 81 ? 7.771 -6.835 -7.538 1.00 91.94 81 ILE A CA 1
ATOM 610 C C . ILE A 1 81 ? 7.147 -7.748 -6.490 1.00 91.94 81 ILE A C 1
ATOM 612 O O . ILE A 1 81 ? 6.851 -8.907 -6.780 1.00 91.94 81 ILE A O 1
ATOM 616 N N . SER A 1 82 ? 6.932 -7.218 -5.289 1.00 90.94 82 SER A N 1
ATOM 617 C CA . SER A 1 82 ? 6.245 -7.896 -4.189 1.00 90.94 82 SER A CA 1
ATOM 618 C C . SER A 1 82 ? 4.975 -7.128 -3.847 1.00 90.94 82 SER A C 1
ATOM 620 O O . SER A 1 82 ? 5.054 -5.970 -3.450 1.00 90.94 82 SER A O 1
ATOM 622 N N . LEU A 1 83 ? 3.817 -7.776 -3.963 1.00 92.19 83 LEU A N 1
ATOM 623 C CA . LEU A 1 83 ? 2.524 -7.213 -3.574 1.00 92.19 83 LEU A CA 1
ATOM 624 C C . LEU A 1 83 ? 1.915 -8.107 -2.497 1.00 92.19 83 LEU A C 1
ATOM 626 O O . LEU A 1 83 ? 1.675 -9.283 -2.761 1.00 92.19 83 LEU A O 1
ATOM 630 N N . LYS A 1 84 ? 1.668 -7.571 -1.300 1.00 89.50 84 LYS A N 1
ATOM 631 C CA . LYS A 1 84 ? 1.204 -8.348 -0.141 1.00 89.50 84 LYS A CA 1
ATOM 632 C C . LYS A 1 84 ? -0.021 -7.716 0.510 1.00 89.50 84 LYS A C 1
ATOM 634 O O . LYS A 1 84 ? -0.088 -6.495 0.647 1.00 89.50 84 LYS A O 1
ATOM 639 N N . GLN A 1 85 ? -0.944 -8.549 0.977 1.00 88.56 85 GLN A N 1
ATOM 640 C CA . GLN A 1 85 ? -1.951 -8.187 1.963 1.00 88.56 85 GLN A CA 1
ATOM 641 C C . GLN A 1 85 ? -1.461 -8.548 3.358 1.00 88.56 85 GLN A C 1
ATOM 643 O O . GLN A 1 85 ? -1.019 -9.668 3.600 1.00 88.56 85 GLN A O 1
ATOM 648 N N . MET A 1 86 ? -1.592 -7.627 4.307 1.00 86.12 86 MET A N 1
ATOM 649 C CA . MET A 1 86 ? -1.236 -7.902 5.696 1.00 86.12 86 MET A CA 1
ATOM 650 C C . MET A 1 86 ? -2.283 -7.342 6.644 1.00 86.12 86 MET A C 1
ATOM 652 O O . MET A 1 86 ? -3.075 -6.466 6.291 1.00 86.12 86 MET A O 1
ATOM 656 N N . LYS A 1 87 ? -2.277 -7.875 7.863 1.00 87.19 87 LYS A N 1
ATOM 657 C CA . LYS A 1 87 ? -3.071 -7.374 8.979 1.00 87.19 87 LYS A CA 1
ATOM 658 C C . LYS A 1 87 ? -2.143 -6.621 9.924 1.00 87.19 87 LYS A C 1
ATOM 660 O O . LYS A 1 87 ? -1.058 -7.104 10.224 1.00 87.19 87 LYS A O 1
ATOM 665 N N . ALA A 1 88 ? -2.595 -5.463 10.381 1.00 89.19 88 ALA A N 1
ATOM 666 C CA . ALA A 1 88 ? -1.911 -4.628 11.357 1.00 89.19 88 ALA A CA 1
ATOM 667 C C . ALA A 1 88 ? -2.916 -4.216 12.438 1.00 89.19 88 ALA A C 1
ATOM 669 O O . ALA A 1 88 ? -4.106 -4.048 12.151 1.00 89.19 88 ALA A O 1
ATOM 670 N N . SER A 1 89 ? -2.442 -4.071 13.672 1.00 89.38 89 SER A N 1
ATOM 671 C CA . SER A 1 89 ? -3.270 -3.645 14.802 1.00 89.38 89 SER A CA 1
ATOM 672 C C . SER A 1 89 ? -3.193 -2.132 14.937 1.00 89.38 89 SER A C 1
ATOM 674 O O . SER A 1 89 ? -2.099 -1.579 15.014 1.00 89.38 89 SER A O 1
ATOM 676 N N . ALA A 1 90 ? -4.341 -1.459 14.965 1.00 90.25 90 ALA A N 1
ATOM 677 C CA . ALA A 1 90 ? -4.413 -0.010 15.110 1.00 90.25 90 ALA A CA 1
ATOM 678 C C . ALA A 1 90 ? -5.010 0.374 16.466 1.00 90.25 90 ALA A C 1
ATOM 680 O O . ALA A 1 90 ? -6.133 -0.020 16.783 1.00 90.25 90 ALA A O 1
ATOM 681 N N . ASP A 1 91 ? -4.276 1.184 17.221 1.00 88.81 91 ASP A N 1
ATOM 682 C CA . ASP A 1 91 ? -4.797 1.959 18.337 1.00 88.81 91 ASP A CA 1
ATOM 683 C C . ASP A 1 91 ? -5.228 3.329 17.810 1.00 88.81 91 ASP A C 1
ATOM 685 O O . ASP A 1 91 ? -4.444 4.257 17.612 1.00 88.81 91 ASP A O 1
ATOM 689 N N . THR A 1 92 ? -6.522 3.443 17.551 1.00 85.81 92 THR A N 1
ATOM 690 C CA . THR A 1 92 ? -7.109 4.657 16.993 1.00 85.81 92 THR A CA 1
ATOM 691 C C . THR A 1 92 ? -7.260 5.789 18.007 1.00 85.81 92 THR A C 1
ATOM 693 O O . THR A 1 92 ? -7.505 6.920 17.597 1.00 85.81 92 THR A O 1
ATOM 696 N N . GLU A 1 93 ? -7.185 5.500 19.309 1.00 85.56 93 GLU A N 1
ATOM 697 C CA . GLU A 1 93 ? -7.303 6.515 20.363 1.00 85.56 93 GLU A CA 1
ATOM 698 C C . GLU A 1 93 ? -5.987 7.274 20.516 1.00 85.56 93 GLU A C 1
ATOM 700 O O . GLU A 1 93 ? -5.989 8.502 20.590 1.00 85.56 93 GLU A O 1
ATOM 705 N N . ASN A 1 94 ? -4.870 6.547 20.458 1.00 89.56 94 ASN A N 1
ATOM 706 C CA . ASN A 1 94 ? -3.522 7.110 20.541 1.00 89.56 94 ASN A CA 1
ATOM 707 C C . ASN A 1 94 ? -2.885 7.394 19.171 1.00 89.56 94 ASN A C 1
ATOM 709 O O . ASN A 1 94 ? -1.718 7.780 19.105 1.00 89.56 94 ASN A O 1
ATOM 713 N N . ASP A 1 95 ? -3.652 7.228 18.089 1.00 90.69 95 ASP A N 1
ATOM 714 C CA . ASP A 1 95 ? -3.248 7.474 16.701 1.00 90.69 95 ASP A CA 1
ATOM 715 C C . ASP A 1 95 ? -2.032 6.646 16.242 1.00 90.69 95 ASP A C 1
ATOM 717 O O . ASP A 1 95 ? -1.135 7.126 15.545 1.00 90.69 95 ASP A O 1
ATOM 721 N N . GLN A 1 96 ? -2.009 5.370 16.624 1.00 94.31 96 GLN A N 1
ATOM 722 C CA . GLN A 1 96 ? -0.907 4.443 16.375 1.00 94.31 96 GLN A CA 1
ATOM 723 C C . GLN A 1 96 ? -1.361 3.221 15.578 1.00 94.31 96 GLN A C 1
ATOM 725 O O . GLN A 1 96 ? -2.462 2.700 15.746 1.00 94.31 96 GLN A O 1
ATOM 730 N N . ILE A 1 97 ? -0.491 2.732 14.702 1.00 93.81 97 ILE A N 1
ATOM 731 C CA . ILE A 1 97 ? -0.641 1.444 14.029 1.00 93.81 97 ILE A CA 1
ATOM 732 C C . ILE A 1 97 ? 0.650 0.645 14.173 1.00 93.81 97 ILE A C 1
ATOM 734 O O . ILE A 1 97 ? 1.737 1.148 13.894 1.00 93.81 97 ILE A O 1
ATOM 738 N N . HIS A 1 98 ? 0.516 -0.598 14.626 1.00 93.94 98 HIS A N 1
ATOM 739 C CA . HIS A 1 98 ? 1.608 -1.546 14.793 1.00 93.94 98 HIS A CA 1
ATOM 740 C C . HIS A 1 98 ? 1.729 -2.385 13.523 1.00 93.94 98 HIS A C 1
ATOM 742 O O . HIS A 1 98 ? 0.856 -3.207 13.220 1.00 93.94 98 HIS A O 1
ATOM 748 N N . MET A 1 99 ? 2.797 -2.142 12.772 1.00 92.94 99 MET A N 1
ATOM 749 C CA . MET A 1 99 ? 3.106 -2.846 11.533 1.00 92.94 99 MET A CA 1
ATOM 750 C C . MET A 1 99 ? 3.713 -4.230 11.823 1.00 92.94 99 MET A C 1
ATOM 752 O O . MET A 1 99 ? 4.246 -4.440 12.914 1.00 92.94 99 MET A O 1
ATOM 756 N N . PRO A 1 100 ? 3.658 -5.183 10.872 1.00 87.81 100 PRO A N 1
ATOM 757 C CA . PRO A 1 100 ? 4.180 -6.540 11.064 1.00 87.81 100 PRO A CA 1
ATOM 758 C C . PRO A 1 100 ? 5.666 -6.609 11.434 1.00 87.81 100 PRO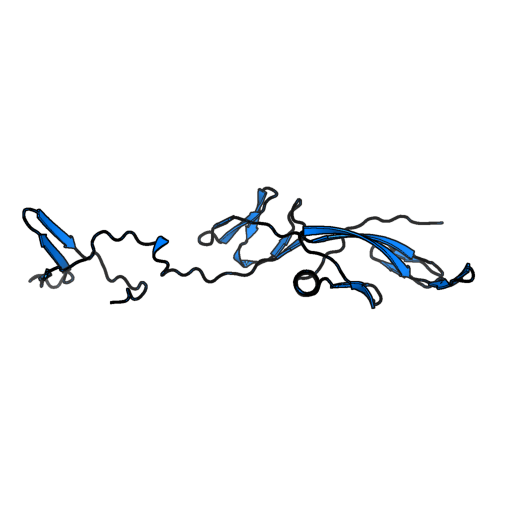 A C 1
ATOM 760 O O . PRO A 1 100 ? 6.025 -7.398 12.303 1.00 87.81 100 PRO A O 1
ATOM 763 N N . GLY A 1 101 ? 6.498 -5.717 10.885 1.00 88.19 101 GLY A N 1
ATOM 764 C CA . GLY A 1 101 ? 7.899 -5.602 11.282 1.00 88.19 101 GLY A CA 1
ATOM 765 C C . GLY A 1 101 ? 8.100 -5.052 12.704 1.00 88.19 101 GLY A C 1
ATOM 766 O O . GLY A 1 101 ? 9.214 -4.985 13.212 1.00 88.19 101 GLY A O 1
ATOM 767 N N . GLY A 1 102 ? 7.041 -4.647 13.401 1.00 90.00 102 GLY A N 1
ATOM 768 C CA . GLY A 1 102 ? 7.122 -4.049 14.733 1.00 90.00 102 GLY A CA 1
ATOM 769 C C . GLY A 1 102 ? 7.339 -2.536 14.717 1.00 90.00 102 GLY A C 1
ATOM 770 O O . GLY A 1 102 ? 7.435 -1.927 15.783 1.00 90.00 102 GLY A O 1
ATOM 771 N N . LEU A 1 103 ? 7.371 -1.905 13.537 1.00 93.69 103 LEU A N 1
ATOM 772 C CA . LEU A 1 103 ? 7.355 -0.451 13.431 1.00 93.69 103 LEU A CA 1
ATOM 773 C C . LEU A 1 103 ? 6.000 0.096 13.903 1.00 93.69 103 LEU A C 1
ATOM 775 O O . LEU A 1 103 ? 4.942 -0.401 13.513 1.00 93.69 103 LEU A O 1
ATOM 779 N N . VAL A 1 104 ? 6.031 1.149 14.719 1.00 95.31 104 VAL A N 1
ATOM 780 C CA . VAL A 1 104 ? 4.828 1.886 15.119 1.00 95.31 104 VAL A CA 1
ATOM 781 C C . VAL A 1 104 ? 4.746 3.162 14.297 1.00 95.31 104 VAL A C 1
ATOM 783 O O . VAL A 1 104 ? 5.619 4.024 14.385 1.00 95.31 104 VAL A O 1
ATOM 786 N N . CYS A 1 105 ? 3.695 3.281 13.493 1.00 94.88 105 CYS A N 1
ATOM 787 C CA . CYS A 1 105 ? 3.459 4.438 12.636 1.00 94.88 105 CYS A CA 1
ATOM 788 C C . CYS A 1 105 ? 2.229 5.214 13.105 1.00 94.88 105 CYS A C 1
ATOM 790 O O . CYS A 1 105 ? 1.394 4.706 13.854 1.00 94.88 105 CYS A O 1
ATOM 792 N N . LYS A 1 106 ? 2.085 6.449 12.622 1.00 95.00 106 LYS A N 1
ATOM 793 C CA . LYS A 1 106 ? 0.891 7.254 12.878 1.00 95.00 106 LYS A CA 1
ATOM 794 C C . LYS A 1 106 ? -0.297 6.689 12.098 1.00 95.00 106 LYS A C 1
ATOM 796 O O . LYS A 1 106 ? -0.262 6.674 10.866 1.00 95.00 106 LYS A O 1
ATOM 801 N N . TRP A 1 107 ? -1.361 6.266 12.778 1.00 92.69 107 TRP A N 1
ATOM 802 C CA . TRP A 1 107 ? -2.535 5.683 12.117 1.00 92.69 107 TRP A CA 1
ATOM 803 C C . TRP A 1 107 ? -3.191 6.674 11.146 1.00 92.69 107 TRP A C 1
ATOM 805 O O . TRP A 1 107 ? -3.574 6.301 10.031 1.00 92.69 107 TRP A O 1
ATOM 815 N N . SER A 1 108 ? -3.254 7.956 11.519 1.00 91.56 108 SER A N 1
ATOM 816 C CA . SER A 1 108 ? -3.888 9.003 10.725 1.00 91.56 108 SER A CA 1
ATOM 817 C C . SER A 1 108 ? -3.168 9.307 9.417 1.00 91.56 108 SER A C 1
ATOM 819 O O . SER A 1 108 ? -3.784 9.935 8.553 1.00 91.56 108 SER A O 1
ATOM 821 N N . ALA A 1 109 ? -1.889 8.934 9.294 1.00 93.75 109 ALA A N 1
ATOM 822 C CA . ALA A 1 109 ? -1.075 9.184 8.108 1.00 93.75 109 ALA A CA 1
ATOM 823 C C . ALA A 1 109 ? -1.482 8.296 6.924 1.00 93.75 109 ALA A C 1
ATOM 825 O O . ALA A 1 109 ? -1.204 8.646 5.780 1.00 93.75 109 ALA A O 1
ATOM 826 N N . GLU A 1 110 ? -2.159 7.170 7.187 1.00 93.38 110 GLU A N 1
ATOM 827 C CA . GLU A 1 110 ? -2.656 6.227 6.171 1.00 93.38 110 GLU A CA 1
ATOM 828 C C . GLU A 1 110 ? -1.563 5.586 5.299 1.00 93.38 110 GLU A C 1
ATOM 830 O O . GLU A 1 110 ? -1.875 4.949 4.289 1.00 93.38 110 GLU A O 1
ATOM 835 N N . THR A 1 111 ? -0.294 5.783 5.652 1.00 93.75 111 THR A N 1
ATOM 836 C CA . THR A 1 111 ? 0.877 5.278 4.940 1.00 93.75 111 THR A CA 1
ATOM 837 C C . THR A 1 111 ? 2.030 5.068 5.909 1.00 93.75 111 THR A C 1
ATOM 839 O O . THR A 1 111 ? 2.197 5.840 6.857 1.00 93.75 111 THR A O 1
ATOM 842 N N . CYS A 1 112 ? 2.845 4.048 5.662 1.00 92.62 112 CYS A N 1
ATOM 843 C CA . CYS A 1 112 ? 4.121 3.856 6.340 1.00 92.62 112 CYS A CA 1
ATOM 844 C C . CYS A 1 112 ? 5.056 2.988 5.499 1.00 92.62 112 CYS A C 1
ATOM 846 O O . CYS A 1 112 ? 4.590 2.191 4.691 1.00 92.62 112 CYS A O 1
ATOM 848 N N . ILE A 1 113 ? 6.362 3.125 5.712 1.00 91.12 113 ILE A N 1
ATOM 849 C CA . ILE A 1 113 ? 7.364 2.221 5.149 1.00 91.12 113 ILE A CA 1
ATOM 850 C C . ILE A 1 113 ? 7.841 1.328 6.288 1.00 91.12 113 ILE A C 1
ATOM 852 O O . ILE A 1 113 ? 8.445 1.815 7.239 1.00 91.12 113 ILE A O 1
ATOM 856 N N . ASP A 1 114 ? 7.550 0.036 6.200 1.00 89.12 114 ASP A N 1
ATOM 857 C CA . ASP A 1 114 ? 7.982 -0.975 7.163 1.00 89.12 114 ASP A CA 1
ATOM 858 C C . ASP A 1 114 ? 8.927 -1.967 6.471 1.00 89.12 114 ASP A C 1
ATOM 860 O O . ASP A 1 114 ? 8.822 -2.219 5.272 1.00 89.12 114 ASP A O 1
ATOM 864 N N . PHE A 1 115 ? 9.915 -2.488 7.195 1.00 85.75 115 PHE A N 1
ATOM 865 C CA . PHE A 1 115 ? 10.983 -3.280 6.578 1.00 85.75 115 PHE A CA 1
ATOM 866 C C . PHE A 1 115 ? 10.509 -4.648 6.067 1.00 85.75 115 PHE A C 1
ATOM 868 O O . PHE A 1 115 ? 11.142 -5.221 5.182 1.00 85.75 115 PHE A O 1
ATOM 875 N N . GLU A 1 116 ? 9.412 -5.184 6.606 1.00 86.12 116 GLU A N 1
ATOM 876 C CA . GLU A 1 116 ? 8.821 -6.448 6.164 1.00 86.12 116 GLU A CA 1
ATOM 877 C C . GLU A 1 116 ? 7.699 -6.213 5.141 1.00 86.12 116 GLU A C 1
ATOM 879 O O . GLU A 1 116 ? 7.559 -6.947 4.147 1.00 86.12 116 GLU A O 1
ATOM 884 N N . ALA A 1 117 ? 6.910 -5.168 5.384 1.00 83.00 117 ALA A N 1
ATOM 885 C CA . ALA A 1 117 ? 5.780 -4.751 4.571 1.00 83.00 117 ALA A CA 1
ATOM 886 C C . ALA A 1 117 ? 6.175 -4.050 3.266 1.00 83.00 117 ALA A C 1
ATOM 888 O O . ALA A 1 117 ? 5.417 -4.090 2.297 1.00 83.00 117 ALA A O 1
ATOM 889 N N . GLY A 1 118 ? 7.327 -3.381 3.255 1.00 89.00 118 GLY A N 1
ATOM 890 C CA . GLY A 1 118 ? 7.638 -2.331 2.295 1.00 89.00 118 GLY A CA 1
ATOM 891 C C . GLY A 1 118 ? 6.762 -1.094 2.508 1.00 89.00 118 GLY A C 1
ATOM 892 O O . GLY A 1 118 ? 6.359 -0.761 3.624 1.00 89.00 118 GLY A O 1
ATOM 893 N N . GLU A 1 119 ? 6.461 -0.403 1.413 1.00 92.19 119 GLU A N 1
ATOM 894 C CA . GLU A 1 119 ? 5.558 0.743 1.407 1.00 92.19 119 GLU A CA 1
ATOM 895 C C . GLU A 1 119 ? 4.097 0.287 1.530 1.00 92.19 119 GLU A C 1
ATOM 897 O O . GLU A 1 119 ? 3.519 -0.312 0.620 1.00 92.19 119 GLU A O 1
ATOM 902 N N . ALA A 1 120 ? 3.499 0.562 2.685 1.00 92.94 120 ALA A N 1
ATOM 903 C CA . ALA A 1 120 ? 2.175 0.104 3.063 1.00 92.94 120 ALA A CA 1
ATOM 904 C C . ALA A 1 120 ? 1.176 1.260 3.114 1.00 92.94 120 ALA A C 1
ATOM 906 O O . ALA A 1 120 ? 1.452 2.323 3.669 1.00 92.94 120 ALA A O 1
ATOM 907 N N . TYR A 1 121 ? -0.027 0.997 2.608 1.00 93.75 121 TYR A N 1
ATOM 908 C CA . TYR A 1 121 ? -1.146 1.931 2.598 1.00 93.75 121 TYR A CA 1
ATOM 909 C C . TYR A 1 121 ? -2.383 1.282 3.211 1.00 93.75 121 TYR A C 1
ATOM 911 O O . TYR A 1 121 ? -2.683 0.117 2.950 1.00 93.75 121 TYR A O 1
ATOM 919 N N . TRP A 1 122 ? -3.139 2.048 3.991 1.00 91.94 122 TRP A N 1
ATOM 920 C CA . TRP A 1 122 ? -4.426 1.611 4.531 1.00 91.94 122 TRP A CA 1
ATOM 921 C C . TRP A 1 122 ? -5.478 2.704 4.385 1.00 91.94 122 TRP A C 1
ATOM 923 O O . TRP A 1 122 ? -5.179 3.858 4.074 1.00 91.94 122 TRP A O 1
ATOM 933 N N . ARG A 1 123 ? -6.737 2.313 4.585 1.00 87.19 123 ARG A N 1
ATOM 934 C CA . ARG A 1 123 ? -7.881 3.223 4.633 1.00 87.19 123 ARG A CA 1
ATOM 935 C C . ARG A 1 123 ? -8.431 3.240 6.045 1.00 87.19 123 ARG A C 1
ATOM 937 O O . ARG A 1 123 ? -8.546 2.190 6.679 1.00 87.19 123 ARG A O 1
ATOM 944 N N . LYS A 1 124 ? -8.808 4.423 6.524 1.00 81.75 124 LYS A N 1
ATOM 945 C CA . LYS A 1 124 ? -9.550 4.551 7.776 1.00 81.75 124 LYS A CA 1
ATOM 946 C C . LYS A 1 124 ? -10.924 3.926 7.575 1.00 81.75 124 LYS A C 1
ATOM 948 O O . LYS A 1 124 ? -11.748 4.449 6.830 1.00 81.75 124 LYS A O 1
ATOM 953 N N . VAL A 1 125 ? -11.170 2.796 8.226 1.00 68.81 125 VAL A N 1
ATOM 954 C CA . VAL A 1 125 ? -12.539 2.310 8.384 1.00 68.81 125 VAL A CA 1
ATOM 955 C C . VAL A 1 125 ? -13.178 3.193 9.456 1.00 68.81 125 VAL A C 1
ATOM 957 O O . VAL A 1 125 ? -12.560 3.371 10.510 1.00 68.81 125 VAL A O 1
ATOM 960 N N . PRO A 1 126 ? -14.361 3.788 9.218 1.00 62.12 126 PRO A N 1
ATOM 961 C CA . PRO A 1 126 ? -15.039 4.558 10.245 1.00 62.12 126 PRO A CA 1
ATOM 962 C C . PRO A 1 126 ? -15.199 3.679 11.481 1.00 62.12 126 PRO A C 1
ATOM 964 O O . PRO A 1 126 ? -15.800 2.605 11.418 1.00 62.12 126 PRO A O 1
ATOM 967 N N . ILE A 1 127 ? -14.639 4.119 12.605 1.00 60.00 127 ILE A N 1
ATOM 968 C CA . ILE A 1 127 ? -14.856 3.446 13.879 1.00 60.00 127 ILE A CA 1
ATOM 969 C C . ILE A 1 127 ? -16.327 3.656 14.198 1.00 60.00 127 ILE A C 1
ATOM 971 O O . ILE A 1 127 ? -16.735 4.757 14.577 1.00 60.00 127 ILE A O 1
ATOM 975 N N . ASN A 1 128 ? -17.134 2.614 14.016 1.00 60.31 128 ASN A N 1
ATOM 976 C CA . ASN A 1 128 ? -18.517 2.656 14.439 1.00 60.31 128 ASN A CA 1
ATOM 977 C C . ASN A 1 128 ? -18.528 2.689 15.972 1.00 60.31 128 ASN A C 1
ATOM 979 O O . ASN A 1 128 ? -18.480 1.649 16.632 1.00 60.31 128 ASN A O 1
ATOM 983 N N . ARG A 1 129 ? -18.566 3.898 16.547 1.00 59.47 129 ARG A N 1
ATOM 984 C CA . ARG A 1 129 ? -18.707 4.106 17.998 1.00 59.47 129 ARG A CA 1
ATOM 985 C C . ARG A 1 129 ? -19.997 3.476 18.536 1.00 59.47 129 ARG A C 1
ATOM 987 O O . ARG A 1 129 ? -20.097 3.269 19.736 1.00 59.47 129 ARG A O 1
ATOM 994 N N . CYS A 1 130 ? -20.926 3.116 17.649 1.00 61.06 130 CYS A N 1
ATOM 995 C CA . CYS A 1 130 ? -22.181 2.435 17.938 1.00 61.06 130 CYS A CA 1
ATOM 996 C C . CYS A 1 130 ? -22.114 0.919 17.751 1.00 61.06 130 CYS A C 1
ATOM 998 O O . CYS A 1 130 ? -23.156 0.273 17.704 1.00 61.06 130 CYS A O 1
ATOM 1000 N N . SER A 1 131 ? -20.923 0.329 17.605 1.00 63.75 131 SER A N 1
ATOM 1001 C CA . SER A 1 131 ? -20.823 -1.126 17.512 1.00 63.75 131 SER A CA 1
ATOM 1002 C C . SER A 1 131 ? -21.372 -1.768 18.798 1.00 63.75 131 SER A C 1
ATOM 1004 O O . SER A 1 131 ? -20.918 -1.408 19.892 1.00 63.75 131 SER A O 1
ATOM 1006 N N . PRO A 1 132 ? -22.304 -2.734 18.703 1.00 58.56 132 PRO A N 1
ATOM 1007 C CA . PRO A 1 132 ? -22.832 -3.441 19.868 1.00 58.56 132 PRO A CA 1
ATOM 1008 C C . PRO A 1 132 ? -21.737 -4.204 20.628 1.00 58.56 132 PRO A C 1
ATOM 1010 O O . PRO A 1 132 ? -21.852 -4.397 21.828 1.00 58.56 132 PRO A O 1
ATOM 1013 N N . GLN A 1 133 ? -20.614 -4.537 19.979 1.00 62.44 133 GLN A N 1
ATOM 1014 C CA . GLN A 1 133 ? -19.456 -5.174 20.625 1.00 62.44 133 GLN A CA 1
ATOM 1015 C C . GLN A 1 133 ? -18.710 -4.264 21.617 1.00 62.44 133 GLN A C 1
ATOM 1017 O O . GLN A 1 133 ? -17.855 -4.743 22.356 1.00 62.44 133 GLN A O 1
ATOM 1022 N N . ARG A 1 134 ? -18.989 -2.953 21.621 1.00 62.09 134 ARG A N 1
ATOM 1023 C CA . ARG A 1 134 ? -18.382 -1.989 22.556 1.00 62.09 134 ARG A CA 1
ATOM 1024 C C . ARG A 1 134 ? -19.246 -1.701 23.781 1.00 62.09 134 ARG A C 1
ATOM 1026 O O . ARG A 1 134 ? -18.789 -0.999 24.677 1.00 62.09 134 ARG A O 1
ATOM 1033 N N . HIS A 1 135 ? -20.470 -2.220 23.823 1.00 68.06 135 HIS A N 1
ATOM 1034 C CA . HIS A 1 135 ? -21.403 -1.979 24.914 1.00 68.06 135 HIS A CA 1
ATOM 1035 C C . HIS A 1 135 ? -21.769 -3.306 25.572 1.00 68.06 135 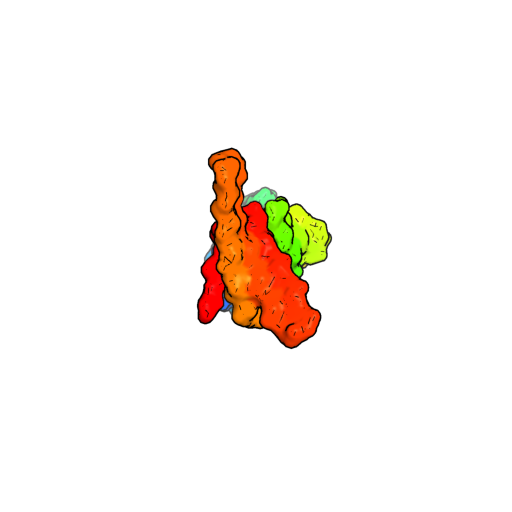HIS A C 1
ATOM 1037 O O . HIS A 1 135 ? -22.124 -4.267 24.896 1.00 68.06 135 HIS A O 1
ATOM 1043 N N . ALA A 1 136 ? -21.692 -3.357 26.899 1.00 69.31 136 ALA A N 1
ATOM 1044 C CA . ALA A 1 136 ? -22.257 -4.459 27.659 1.00 69.31 136 ALA A CA 1
ATOM 1045 C C . ALA A 1 136 ? -23.727 -4.142 27.951 1.00 69.31 136 ALA A C 1
ATOM 1047 O O . ALA A 1 136 ? -24.033 -3.121 28.573 1.00 69.31 136 ALA A O 1
ATOM 1048 N N . VAL A 1 137 ? -24.634 -5.011 27.506 1.00 75.19 137 VAL A N 1
ATOM 1049 C CA . VAL A 1 137 ? -26.040 -4.947 27.909 1.00 75.19 137 VAL A CA 1
ATOM 1050 C C . VAL A 1 137 ? -26.125 -5.472 29.338 1.00 75.19 137 VAL A C 1
ATOM 1052 O O . VAL A 1 137 ? -25.954 -6.661 29.585 1.00 75.19 137 VAL A O 1
ATOM 1055 N N . ILE A 1 138 ? -26.337 -4.564 30.288 1.00 80.12 138 ILE A N 1
ATOM 1056 C CA . ILE A 1 138 ? -26.508 -4.910 31.707 1.00 80.12 138 ILE A CA 1
ATOM 1057 C C . ILE A 1 138 ? -27.927 -5.400 32.017 1.00 80.12 138 ILE A C 1
ATOM 1059 O O . ILE A 1 138 ? -28.118 -6.124 32.989 1.00 80.12 138 ILE A O 1
ATOM 1063 N N . TYR A 1 139 ? -28.910 -5.014 31.197 1.00 83.75 139 TYR A N 1
ATOM 1064 C CA . TYR A 1 139 ? -30.285 -5.499 31.258 1.00 83.75 139 TYR A CA 1
ATOM 1065 C C . TYR A 1 139 ? -31.041 -5.200 29.954 1.00 83.75 139 TYR A C 1
ATOM 1067 O O . TYR A 1 139 ? -30.847 -4.135 29.366 1.00 83.75 139 TYR A O 1
ATOM 1075 N N . GLU A 1 140 ? -31.929 -6.111 29.553 1.00 83.88 140 GLU A N 1
ATOM 1076 C CA . GLU A 1 140 ? -32.865 -5.971 28.434 1.00 83.88 140 GLU A CA 1
ATOM 1077 C C . GLU A 1 140 ? -34.238 -6.507 28.871 1.00 83.88 140 GLU A C 1
ATOM 1079 O O . GLU A 1 140 ? -34.360 -7.669 29.259 1.00 83.88 140 GLU A O 1
ATOM 1084 N N . GLY A 1 141 ? -35.263 -5.651 28.870 1.00 83.25 141 GLY A N 1
ATOM 1085 C CA . GLY A 1 141 ? -36.605 -6.005 29.334 1.00 83.25 141 GLY A CA 1
ATOM 1086 C C . GLY A 1 141 ? -37.402 -4.812 29.862 1.00 83.25 141 GLY A C 1
ATOM 1087 O O . GLY A 1 141 ? -36.986 -3.657 29.746 1.00 83.25 141 GLY A O 1
ATOM 1088 N N . LEU A 1 142 ? -38.571 -5.092 30.441 1.00 85.44 142 LEU A N 1
ATOM 1089 C CA . LEU A 1 142 ? -39.451 -4.065 30.999 1.00 85.44 142 LEU A CA 1
ATOM 1090 C C . LEU A 1 142 ? -38.869 -3.495 32.299 1.00 85.44 142 LEU A C 1
ATOM 1092 O O . LEU A 1 142 ? -38.572 -4.227 33.240 1.00 85.44 142 LEU A O 1
ATOM 1096 N N . ALA A 1 143 ? -38.770 -2.169 32.368 1.00 86.06 143 ALA A N 1
ATOM 1097 C CA . ALA A 1 143 ? -38.349 -1.444 33.560 1.00 86.06 143 ALA A CA 1
ATOM 1098 C C . ALA A 1 143 ? -39.312 -0.289 33.851 1.00 86.06 143 ALA A C 1
ATOM 1100 O O . ALA A 1 143 ? -39.826 0.360 32.938 1.00 86.06 143 ALA A O 1
ATOM 1101 N N . VAL A 1 144 ? -39.521 -0.002 35.133 1.00 87.44 144 VAL A N 1
ATOM 1102 C CA . VAL A 1 144 ? -40.275 1.164 35.598 1.00 87.44 144 VAL A CA 1
ATOM 1103 C C . VAL A 1 144 ? -39.309 2.330 35.769 1.00 87.44 144 VAL A C 1
ATOM 1105 O O . VAL A 1 144 ? -38.273 2.197 36.419 1.00 87.44 144 VAL A O 1
ATOM 1108 N N . ILE A 1 145 ? -39.641 3.480 35.188 1.00 83.06 145 ILE A N 1
ATOM 1109 C CA . ILE A 1 145 ? -38.821 4.689 35.289 1.00 83.06 145 ILE A CA 1
ATOM 1110 C C . ILE A 1 145 ? -39.303 5.521 36.476 1.00 83.06 145 ILE A C 1
ATOM 1112 O O . ILE A 1 145 ? -40.459 5.938 36.522 1.00 83.06 145 ILE A O 1
ATOM 1116 N N . LEU A 1 146 ? -38.400 5.790 37.415 1.00 81.31 146 LEU A N 1
ATOM 1117 C CA . LEU A 1 146 ? -38.601 6.717 38.519 1.00 81.31 146 LEU A CA 1
ATOM 1118 C C . LEU A 1 146 ? -37.808 7.994 38.234 1.00 81.31 146 LEU A C 1
ATOM 1120 O O . LEU A 1 146 ? -36.577 7.979 38.190 1.00 81.31 146 LEU A O 1
ATOM 1124 N N . ASN A 1 147 ? -38.525 9.100 38.051 1.00 76.31 147 ASN A N 1
ATOM 1125 C CA . ASN A 1 147 ? -37.927 10.427 37.952 1.00 76.31 147 ASN A CA 1
ATOM 1126 C C . ASN A 1 147 ? -37.898 11.044 39.350 1.00 76.31 147 ASN A C 1
ATOM 1128 O O . ASN A 1 147 ? -38.951 11.374 39.895 1.00 76.31 147 ASN A O 1
ATOM 1132 N N . THR A 1 148 ? -36.713 11.208 39.938 1.00 67.31 148 THR A N 1
ATOM 1133 C CA . THR A 1 148 ? -36.587 11.916 41.215 1.00 67.31 148 THR A CA 1
ATOM 1134 C C . THR A 1 148 ? -36.405 13.404 40.949 1.00 67.31 148 THR A C 1
ATOM 1136 O O . THR A 1 148 ? -35.335 13.860 40.538 1.00 67.31 148 THR A O 1
ATOM 1139 N N . THR A 1 149 ? -37.460 14.175 41.185 1.00 61.44 149 THR A N 1
ATOM 1140 C CA . THR A 1 149 ? -37.360 15.626 41.348 1.00 61.44 149 THR A CA 1
ATOM 1141 C C . THR A 1 149 ? -36.896 15.899 42.772 1.00 61.44 149 THR A C 1
ATOM 1143 O O . THR A 1 149 ? -37.631 15.631 43.721 1.00 61.44 149 THR A O 1
ATOM 1146 N N . HIS A 1 150 ? -35.658 16.363 42.928 1.00 60.28 150 HIS A N 1
ATOM 1147 C CA . HIS A 1 150 ? -35.156 16.799 44.226 1.00 60.28 150 HIS A CA 1
ATOM 1148 C C . HIS A 1 150 ? -35.765 18.166 44.573 1.00 60.28 150 HIS A C 1
ATOM 1150 O O . HIS A 1 150 ? -35.891 19.020 43.698 1.00 60.2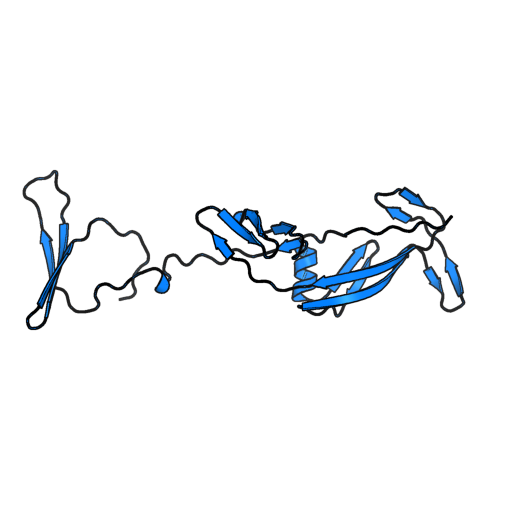8 150 HIS A O 1
ATOM 1156 N N . GLU A 1 151 ? -36.141 18.372 45.839 1.00 58.00 151 GLU A N 1
ATOM 1157 C CA . GLU A 1 151 ? -36.568 19.691 46.344 1.00 58.00 151 GLU A CA 1
ATOM 1158 C C . GLU A 1 151 ? -35.411 20.707 46.349 1.00 58.00 151 GLU A C 1
ATOM 1160 O O . GLU A 1 151 ? -35.645 21.912 46.340 1.00 58.00 151 GLU A O 1
ATOM 1165 N N . ASP A 1 152 ? -34.165 20.221 46.330 1.00 61.75 152 ASP A N 1
ATOM 1166 C CA . ASP A 1 152 ? -32.956 21.034 46.230 1.00 61.75 152 ASP A CA 1
ATOM 1167 C C . ASP A 1 152 ? -32.651 21.394 44.757 1.00 61.75 152 ASP A C 1
ATOM 1169 O O . ASP A 1 152 ? -32.292 20.506 43.974 1.00 61.75 152 ASP A O 1
ATOM 1173 N N . PRO A 1 153 ? -32.741 22.679 44.359 1.00 59.75 153 PRO A N 1
ATOM 1174 C CA . PRO A 1 153 ? -32.496 23.122 42.985 1.00 59.75 153 PRO A CA 1
ATOM 1175 C C . PRO A 1 153 ? -31.039 22.958 42.515 1.00 59.75 153 PRO A C 1
ATOM 1177 O O . PRO A 1 153 ? -30.764 23.144 41.329 1.00 59.75 153 PRO A O 1
ATOM 1180 N N . LEU A 1 154 ? -30.100 22.610 43.405 1.00 60.06 154 LEU A N 1
ATOM 1181 C CA . LEU A 1 154 ? -28.702 22.322 43.061 1.00 60.06 154 LEU A CA 1
ATOM 1182 C C . LEU A 1 154 ? -28.461 20.868 42.623 1.00 60.06 154 LEU A C 1
ATOM 1184 O O . LEU A 1 154 ? -27.396 20.576 42.073 1.00 60.06 154 LEU A O 1
ATOM 1188 N N . GLN A 1 155 ? -29.412 19.950 42.838 1.00 61.47 155 GLN A N 1
ATOM 1189 C CA . GLN A 1 155 ? -29.266 18.548 42.438 1.00 61.47 155 GLN A CA 1
ATOM 1190 C C . GLN A 1 155 ? -29.968 18.278 41.102 1.00 61.47 155 GLN A C 1
ATOM 1192 O O . GLN A 1 155 ? -31.176 18.496 40.984 1.00 61.47 155 GLN A O 1
ATOM 1197 N N . PRO A 1 156 ? -29.246 17.780 40.077 1.00 63.31 156 PRO A N 1
ATOM 1198 C CA . PRO A 1 156 ? -29.873 17.457 38.808 1.00 63.31 156 PRO A CA 1
ATOM 1199 C C . PRO A 1 156 ? -30.894 16.323 38.997 1.00 63.31 156 PRO A C 1
ATOM 1201 O O . PRO A 1 156 ? -30.636 15.387 39.762 1.00 63.31 156 PRO A O 1
ATOM 1204 N N . PRO A 1 157 ? -32.038 16.370 38.292 1.00 66.12 157 PRO A N 1
ATOM 1205 C CA . PRO A 1 157 ? -33.024 15.300 38.338 1.00 66.12 157 PRO A CA 1
ATOM 1206 C C . PRO A 1 157 ? -32.369 13.976 37.938 1.00 66.12 157 PRO A C 1
ATOM 1208 O O . PRO A 1 157 ? -31.654 13.900 36.934 1.00 66.12 157 PRO A O 1
ATOM 1211 N N . SER A 1 158 ? -32.605 12.932 38.731 1.00 72.69 158 SER A N 1
ATOM 1212 C CA . SER A 1 158 ? -32.036 11.610 38.480 1.00 72.69 158 SER A CA 1
ATOM 1213 C C . SER A 1 158 ? -33.091 10.690 37.871 1.00 72.69 158 SER A C 1
ATOM 1215 O O . SER A 1 158 ? -34.250 10.685 38.289 1.00 72.69 158 SER A O 1
ATOM 1217 N N . ILE A 1 159 ? -32.689 9.940 36.844 1.00 81.19 159 ILE A N 1
ATOM 1218 C CA . ILE A 1 159 ? -33.527 8.923 36.205 1.00 81.19 159 ILE A CA 1
ATOM 1219 C C . ILE A 1 159 ? -33.068 7.573 36.741 1.00 81.19 159 ILE A C 1
ATOM 1221 O O . ILE A 1 159 ? -31.903 7.197 36.567 1.00 81.19 159 ILE A O 1
ATOM 1225 N N . ILE A 1 160 ? -33.974 6.858 37.399 1.00 84.38 160 ILE A N 1
ATOM 1226 C CA . ILE A 1 160 ? -33.725 5.530 37.953 1.00 84.38 160 ILE A CA 1
ATOM 1227 C C . ILE A 1 160 ? -34.608 4.527 37.211 1.00 84.38 160 ILE A C 1
ATOM 1229 O O . ILE A 1 160 ? -35.826 4.674 37.172 1.00 84.38 160 ILE A O 1
ATOM 1233 N N . HIS A 1 161 ? -33.993 3.507 36.622 1.00 86.94 161 HIS A N 1
ATOM 1234 C CA . HIS A 1 161 ? -34.688 2.378 36.011 1.00 86.94 161 HIS A CA 1
ATOM 1235 C C . HIS A 1 161 ? -34.777 1.247 37.026 1.00 86.94 161 HIS A C 1
ATOM 1237 O O . HIS A 1 161 ? -33.750 0.693 37.411 1.00 86.94 161 HIS A O 1
ATOM 1243 N N . THR A 1 162 ? -35.985 0.904 37.450 1.00 88.88 162 THR A N 1
ATOM 1244 C CA . THR A 1 162 ? -36.235 -0.165 38.416 1.00 88.88 162 THR A CA 1
ATOM 1245 C C . THR A 1 162 ? -36.806 -1.374 37.699 1.00 88.88 162 THR A C 1
ATOM 1247 O O . THR A 1 162 ? -37.795 -1.268 36.974 1.00 88.88 162 THR A O 1
ATOM 1250 N N . VAL A 1 163 ? -36.199 -2.530 37.926 1.00 88.88 163 VAL A N 1
ATOM 1251 C CA . VAL A 1 163 ? -36.651 -3.810 37.389 1.00 88.88 163 VAL A CA 1
ATOM 1252 C C . VAL A 1 163 ? -37.136 -4.655 38.550 1.00 88.88 163 VAL A C 1
ATOM 1254 O O . VAL A 1 163 ? -36.415 -4.853 39.529 1.00 88.88 163 VAL A O 1
ATOM 1257 N N . VAL A 1 164 ? -38.370 -5.134 38.431 1.00 87.94 164 VAL A N 1
ATOM 1258 C CA . VAL A 1 164 ? -38.997 -6.048 39.384 1.00 87.94 164 VAL A CA 1
ATOM 1259 C C . VAL A 1 164 ? -39.360 -7.301 38.606 1.00 87.94 164 VAL A C 1
ATOM 1261 O O . VAL A 1 164 ? -40.214 -7.247 37.722 1.00 87.94 164 VAL A O 1
ATOM 1264 N N . GLN A 1 165 ? -38.688 -8.409 38.903 1.00 84.12 165 GLN A N 1
ATOM 1265 C CA . GLN A 1 165 ? -38.948 -9.690 38.260 1.00 84.12 165 GLN A CA 1
ATOM 1266 C C . GLN A 1 165 ? -38.895 -10.800 39.307 1.00 84.12 165 GLN A C 1
ATOM 1268 O O . GLN A 1 165 ? -37.862 -11.007 39.941 1.00 84.12 165 GLN A O 1
ATOM 1273 N N . ASP A 1 166 ? -40.027 -11.482 39.481 1.00 84.94 166 ASP A N 1
ATOM 1274 C CA . ASP A 1 166 ? -40.235 -12.554 40.456 1.00 84.94 166 ASP A CA 1
ATOM 1275 C C . ASP A 1 166 ? -39.806 -12.161 41.884 1.00 84.94 166 ASP A C 1
ATOM 1277 O O . ASP A 1 166 ? -40.495 -11.391 42.554 1.00 84.94 166 ASP A O 1
ATOM 1281 N N . ASP A 1 167 ? -38.667 -12.675 42.349 1.00 86.81 167 ASP A N 1
ATOM 1282 C CA . ASP A 1 167 ? -38.088 -12.480 43.680 1.00 86.81 167 ASP A CA 1
ATOM 1283 C C . ASP A 1 167 ? -36.917 -11.479 43.705 1.00 86.81 167 ASP A C 1
ATOM 1285 O O . ASP A 1 167 ? -36.290 -11.277 44.748 1.00 86.81 167 ASP A O 1
ATOM 1289 N N . LYS A 1 168 ? -36.600 -10.841 42.570 1.00 82.62 168 LYS A N 1
ATOM 1290 C CA . LYS A 1 168 ? -35.445 -9.948 42.419 1.00 82.62 168 LYS A CA 1
ATOM 1291 C C . LYS A 1 168 ? -35.872 -8.539 42.053 1.00 82.62 168 LYS A C 1
ATOM 1293 O O . LYS A 1 168 ? -36.651 -8.304 41.129 1.00 82.62 168 LYS A O 1
ATOM 1298 N N . VAL A 1 169 ? -35.276 -7.587 42.762 1.00 88.50 169 VAL A N 1
ATOM 1299 C CA . VAL A 1 169 ? -35.409 -6.160 42.483 1.00 88.50 169 VAL A CA 1
ATOM 1300 C C . VAL A 1 169 ? -34.021 -5.563 42.360 1.00 88.50 169 VAL A C 1
ATOM 1302 O O . VAL A 1 169 ? -33.183 -5.729 43.245 1.00 88.50 169 VAL A O 1
ATOM 1305 N N . PHE A 1 170 ? -33.783 -4.845 41.271 1.00 89.69 170 PHE A N 1
ATOM 1306 C CA . PHE A 1 170 ? -32.593 -4.018 41.129 1.00 89.69 170 PHE A CA 1
ATOM 1307 C C . PHE A 1 170 ? -32.939 -2.700 40.445 1.00 89.69 170 PHE A C 1
ATOM 1309 O O . PHE A 1 170 ? -33.953 -2.575 39.755 1.00 89.69 170 PHE A O 1
ATOM 1316 N N . ALA A 1 171 ? -32.090 -1.701 40.664 1.00 89.31 171 ALA A N 1
ATOM 1317 C CA . ALA A 1 171 ? -32.275 -0.370 40.119 1.00 89.31 171 ALA A CA 1
ATOM 1318 C C . ALA A 1 171 ? -30.977 0.140 39.490 1.00 89.31 171 ALA A C 1
ATOM 1320 O O . ALA A 1 171 ? -29.890 -0.030 40.044 1.00 89.31 171 ALA A O 1
ATOM 1321 N N . LEU A 1 172 ? -31.099 0.789 38.337 1.00 87.38 172 LEU A N 1
ATOM 1322 C CA . LEU A 1 172 ? -30.002 1.391 37.592 1.00 87.38 172 LEU A CA 1
ATOM 1323 C C . LEU A 1 172 ? -30.215 2.902 37.530 1.00 87.38 172 LEU A C 1
ATOM 1325 O O . LEU A 1 172 ? -31.168 3.384 36.919 1.00 87.38 172 LEU A O 1
ATOM 1329 N N . ARG A 1 173 ? -29.318 3.662 38.163 1.00 85.25 173 ARG A N 1
ATOM 1330 C CA . ARG A 1 173 ? -29.346 5.129 38.124 1.00 85.25 173 ARG A CA 1
ATOM 1331 C C . ARG A 1 173 ? -28.543 5.643 36.936 1.00 85.25 173 ARG A C 1
ATOM 1333 O O . ARG A 1 173 ? -27.354 5.348 36.817 1.00 85.25 173 ARG A O 1
ATOM 1340 N N . ARG A 1 174 ? -29.153 6.492 36.110 1.00 78.56 174 ARG A N 1
ATOM 1341 C CA . ARG A 1 174 ? -28.447 7.228 35.058 1.00 78.56 174 ARG A CA 1
ATOM 1342 C C . ARG A 1 174 ? -27.530 8.274 35.697 1.00 78.56 174 ARG A C 1
ATOM 1344 O O . ARG A 1 174 ? -27.998 9.178 36.380 1.00 78.56 174 ARG A O 1
ATOM 1351 N N . THR A 1 175 ? -26.225 8.154 35.473 1.00 77.88 175 THR A N 1
ATOM 1352 C CA . THR A 1 175 ? -25.208 9.065 36.033 1.00 77.88 175 THR A CA 1
ATOM 1353 C C . THR A 1 175 ? -25.003 10.333 35.206 1.00 77.88 175 THR A C 1
ATOM 1355 O O . THR A 1 175 ? -24.426 11.295 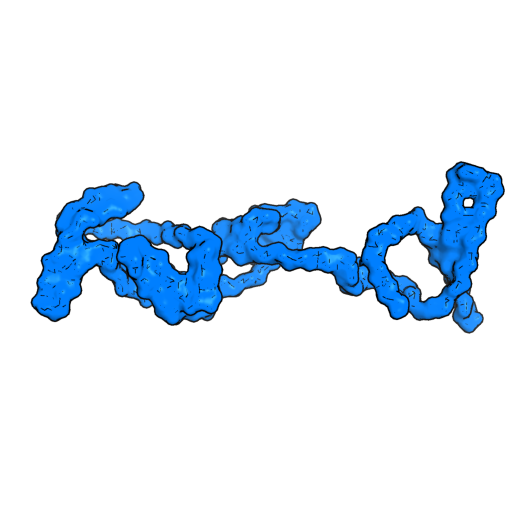35.700 1.00 77.88 175 THR A O 1
ATOM 1358 N N . GLY A 1 176 ? -25.491 10.360 33.966 1.00 68.56 176 GLY A N 1
ATOM 1359 C CA . GLY A 1 176 ? -25.414 11.532 33.104 1.00 68.56 176 GLY A CA 1
ATOM 1360 C C . GLY A 1 176 ? -26.080 11.324 31.743 1.00 68.56 176 GLY A C 1
ATOM 1361 O O . GLY A 1 176 ? -26.506 10.211 31.398 1.00 68.56 176 GLY A O 1
ATOM 1362 N N . PRO A 1 177 ? -26.201 12.392 30.942 1.00 64.06 177 PRO A N 1
ATOM 1363 C CA . PRO A 1 177 ? -26.697 12.288 29.583 1.00 64.06 177 PRO A CA 1
ATOM 1364 C C . PRO A 1 177 ? -25.706 11.495 28.720 1.00 64.06 177 PRO A C 1
ATOM 1366 O O . PRO A 1 177 ? -24.650 11.988 28.341 1.00 64.06 177 PRO A O 1
ATOM 1369 N N . TYR A 1 178 ? -26.055 10.254 28.382 1.00 64.62 178 TYR A N 1
ATOM 1370 C CA . TYR A 1 178 ? -25.400 9.538 27.291 1.00 64.62 178 TYR A CA 1
ATOM 1371 C C . TYR A 1 178 ? -25.770 10.208 25.958 1.00 64.62 178 TYR A C 1
ATOM 1373 O O . TYR A 1 178 ? -26.906 10.093 25.506 1.00 64.62 178 TYR A O 1
ATOM 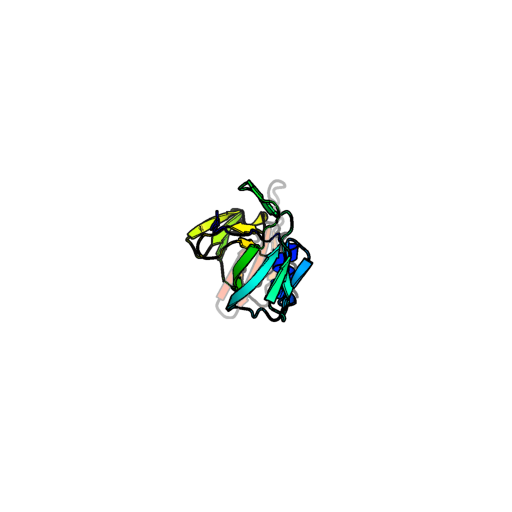1381 N N . GLN A 1 179 ? -24.828 10.946 25.366 1.00 59.78 179 GLN A N 1
ATOM 1382 C CA . GLN A 1 179 ? -24.937 11.506 24.008 1.00 59.78 179 GLN A CA 1
ATOM 1383 C C . GLN A 1 179 ? -24.487 10.511 22.924 1.00 59.78 179 GLN A C 1
ATOM 1385 O O . GLN A 1 179 ? -24.302 10.883 21.766 1.00 59.78 179 GLN A O 1
ATOM 1390 N N . GLY A 1 180 ? -24.252 9.252 23.293 1.00 64.69 180 GLY A N 1
ATOM 1391 C CA . GLY A 1 180 ? -23.896 8.221 22.335 1.00 64.69 180 GLY A CA 1
ATOM 1392 C C . GLY A 1 180 ? -25.114 7.674 21.594 1.00 64.69 180 GLY A C 1
ATOM 1393 O O . GLY A 1 180 ? -26.254 7.819 22.027 1.00 64.69 180 GLY A O 1
ATOM 1394 N N . CYS A 1 181 ? -24.797 7.075 20.450 1.00 62.09 181 CYS A N 1
ATOM 1395 C CA . CYS A 1 181 ? -25.589 6.230 19.562 1.00 62.09 181 CYS A CA 1
ATOM 1396 C C . CYS A 1 181 ? -27.033 5.936 19.978 1.00 62.09 181 CYS A C 1
ATOM 1398 O O . CYS A 1 181 ? -27.278 5.361 21.036 1.00 62.09 181 CYS A O 1
ATOM 1400 N N . ALA A 1 182 ? -27.976 6.243 19.083 1.00 58.34 182 ALA A N 1
ATOM 1401 C CA . ALA A 1 182 ? -29.354 5.799 19.224 1.00 58.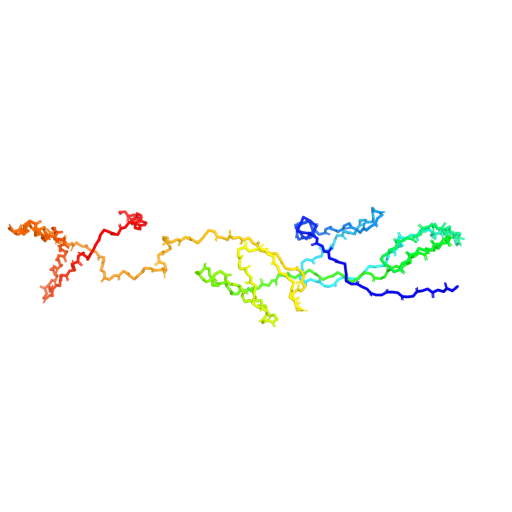34 182 ALA A CA 1
ATOM 1402 C C . ALA A 1 182 ? -29.385 4.267 19.327 1.00 58.34 182 ALA A C 1
ATOM 1404 O O . ALA A 1 182 ? -28.982 3.572 18.393 1.00 58.34 182 ALA A O 1
ATOM 1405 N N . ILE A 1 183 ? -29.823 3.754 20.474 1.00 55.62 183 ILE A N 1
ATOM 1406 C CA . ILE A 1 183 ? -30.127 2.334 20.637 1.00 55.62 183 ILE A CA 1
ATOM 1407 C C . ILE A 1 183 ? -31.438 2.118 19.869 1.00 55.62 183 ILE A C 1
ATOM 1409 O O . ILE A 1 183 ? -32.412 2.809 20.183 1.00 55.62 183 ILE A O 1
ATOM 1413 N N . PRO A 1 184 ? -31.466 1.275 18.820 1.00 45.00 184 PRO A N 1
ATOM 1414 C CA . PRO A 1 184 ? -32.712 0.974 18.127 1.00 45.00 184 PRO A CA 1
ATOM 1415 C C . PRO A 1 184 ? -33.711 0.394 19.135 1.00 45.00 184 PRO A C 1
ATOM 1417 O O . PRO A 1 184 ? -33.333 -0.435 19.962 1.00 45.00 184 PRO A O 1
ATOM 1420 N N . ALA A 1 185 ? -34.936 0.921 19.095 1.00 41.88 185 ALA A N 1
ATOM 1421 C CA . ALA A 1 185 ? -36.049 0.493 19.937 1.00 41.88 185 ALA A CA 1
ATOM 1422 C C . ALA A 1 185 ? -36.546 -0.908 19.563 1.00 41.88 185 ALA A C 1
ATOM 1424 O O . ALA A 1 185 ? -36.436 -1.264 18.365 1.00 41.88 185 ALA A O 1
#

Foldseek 3Di:
DDDDDDDDDDDPPVQLVCCVPFVWHADAPRDIDHPHDEQDKDKDKDWNFWDQDPVRDTFGAWDDDPVGIDGRDTDIDIDIDHHYDDDWDDDVVVQWIQDPLRDIDRVVVQWDAHPVNGTDGDDDDPPPPVPPVVDDPPDDDDWDWDWDDDPDPVDDIKIKTWDDDDPDIDIDIDPDDDPDDDDDD

Radius of gyration: 30.87 Å; chains: 1; bounding box: 73×36×82 Å